Protein AF-A0A969JEI4-F1 (afdb_monomer_lite)

Structure (mmCIF, N/CA/C/O backbone):
data_AF-A0A969JEI4-F1
#
_entry.id   AF-A0A969JEI4-F1
#
loop_
_atom_site.group_PDB
_atom_site.id
_atom_site.type_symbol
_atom_site.label_atom_id
_atom_site.label_alt_id
_atom_site.label_comp_id
_atom_site.label_asym_id
_atom_site.label_entity_id
_atom_site.label_seq_id
_atom_site.pdbx_PDB_ins_code
_atom_site.Cartn_x
_atom_site.Cartn_y
_atom_site.Cartn_z
_atom_site.occupancy
_atom_site.B_iso_or_equiv
_atom_site.auth_seq_id
_atom_site.auth_comp_id
_atom_site.auth_asym_id
_atom_site.auth_atom_id
_atom_site.pdbx_PDB_model_num
ATOM 1 N N . MET A 1 1 ? 12.344 0.736 9.797 1.00 36.53 1 MET A N 1
ATOM 2 C CA . MET A 1 1 ? 11.062 0.824 9.063 1.00 36.53 1 MET A CA 1
ATOM 3 C C . MET A 1 1 ? 9.947 0.429 10.013 1.00 36.53 1 MET A C 1
ATOM 5 O O . MET A 1 1 ? 9.944 -0.716 10.451 1.00 36.53 1 MET A O 1
ATOM 9 N N . LYS A 1 2 ? 9.054 1.358 10.385 1.00 41.22 2 LYS A N 1
ATOM 10 C CA . LYS A 1 2 ? 7.803 0.995 11.066 1.00 41.22 2 LYS A CA 1
ATOM 11 C C . LYS A 1 2 ? 7.006 0.112 10.102 1.00 41.22 2 LYS A C 1
ATOM 13 O O . LYS A 1 2 ? 6.820 0.469 8.943 1.00 41.22 2 LYS A O 1
ATOM 18 N N . LYS A 1 3 ? 6.632 -1.083 10.550 1.00 43.94 3 LYS A N 1
ATOM 19 C CA . LYS A 1 3 ? 5.802 -2.006 9.778 1.00 43.94 3 LYS A CA 1
ATOM 20 C C . LYS A 1 3 ? 4.371 -1.490 9.925 1.00 43.94 3 LYS A C 1
ATOM 22 O O . LYS A 1 3 ? 3.798 -1.678 10.989 1.00 43.94 3 LYS A O 1
ATOM 27 N N . TYR A 1 4 ? 3.853 -0.785 8.918 1.00 52.97 4 TYR A N 1
ATOM 28 C CA . TYR A 1 4 ? 2.469 -0.301 8.917 1.00 52.97 4 TYR A CA 1
ATOM 29 C C . TYR A 1 4 ? 1.534 -1.501 9.106 1.00 52.97 4 TYR A C 1
ATOM 31 O O . TYR A 1 4 ? 1.478 -2.396 8.257 1.00 52.97 4 TYR A O 1
ATOM 39 N N . LEU A 1 5 ? 0.875 -1.576 10.263 1.00 57.41 5 LEU A N 1
ATOM 40 C CA . LEU A 1 5 ? -0.173 -2.561 10.496 1.00 57.41 5 LEU A CA 1
ATOM 41 C C . LEU A 1 5 ? -1.448 -2.038 9.821 1.00 57.41 5 LEU A C 1
ATOM 43 O O . LEU A 1 5 ? -1.782 -0.867 9.991 1.00 57.41 5 LEU A O 1
ATOM 47 N N . PRO A 1 6 ? -2.176 -2.870 9.061 1.00 69.94 6 PRO A N 1
ATOM 48 C CA . PRO A 1 6 ? -3.416 -2.431 8.435 1.00 69.94 6 PRO A CA 1
ATOM 49 C C . PRO A 1 6 ? -4.413 -1.981 9.512 1.00 69.94 6 PRO A C 1
ATOM 51 O O . PRO A 1 6 ? -4.580 -2.675 10.512 1.00 69.94 6 PRO A O 1
ATOM 54 N N . ILE A 1 7 ? -5.108 -0.858 9.288 1.00 72.88 7 ILE A N 1
ATOM 55 C CA . ILE A 1 7 ? -6.132 -0.293 10.199 1.00 72.88 7 ILE A CA 1
ATOM 56 C C . ILE A 1 7 ? -7.154 -1.359 10.636 1.00 72.88 7 ILE A C 1
ATOM 58 O O . ILE A 1 7 ? -7.633 -1.346 11.769 1.00 72.88 7 ILE A O 1
ATOM 62 N N . GLN A 1 8 ? -7.435 -2.318 9.751 1.00 76.69 8 GLN A N 1
ATOM 63 C CA . GLN A 1 8 ? -8.299 -3.465 10.015 1.00 76.69 8 GLN A CA 1
ATOM 64 C C . GLN A 1 8 ? -7.827 -4.306 11.210 1.00 76.69 8 GLN A C 1
ATOM 66 O O . GLN A 1 8 ? -8.638 -4.694 12.041 1.00 76.69 8 GLN A O 1
ATOM 71 N N . LYS A 1 9 ? -6.514 -4.506 11.355 1.00 82.81 9 LYS A N 1
ATOM 72 C CA . LYS A 1 9 ? -5.938 -5.287 12.449 1.00 82.81 9 LYS A CA 1
ATOM 73 C C . LYS A 1 9 ? -6.168 -4.629 13.812 1.00 82.81 9 LYS A C 1
ATOM 75 O O . LYS A 1 9 ? -6.505 -5.324 14.755 1.00 82.81 9 LYS A O 1
ATOM 80 N N . PHE A 1 10 ? -6.078 -3.300 13.909 1.00 83.06 10 PHE A N 1
ATOM 81 C CA . PHE A 1 10 ? -6.418 -2.596 15.153 1.00 83.06 10 PHE A CA 1
ATOM 82 C C . PHE A 1 10 ? -7.904 -2.733 15.509 1.00 83.06 10 PHE A C 1
ATOM 84 O O . PHE A 1 10 ? -8.253 -2.802 16.684 1.00 83.06 10 PHE A O 1
ATOM 91 N N . ALA A 1 11 ? -8.794 -2.767 14.511 1.00 80.31 11 ALA A N 1
ATOM 92 C CA . ALA A 1 11 ? -10.217 -2.997 14.748 1.00 80.31 11 ALA A CA 1
ATOM 93 C C . ALA A 1 11 ? -10.489 -4.425 15.251 1.00 80.31 11 ALA A C 1
ATOM 95 O O . ALA A 1 11 ? -11.296 -4.599 16.165 1.00 80.31 11 ALA A O 1
ATOM 96 N N . ASP A 1 12 ? -9.790 -5.414 14.695 1.00 87.00 12 ASP A N 1
ATOM 97 C CA . ASP A 1 12 ? -9.875 -6.810 15.126 1.00 87.00 12 ASP A CA 1
ATOM 98 C C . ASP A 1 12 ? -9.304 -6.986 16.547 1.00 87.00 12 ASP A C 1
ATOM 100 O O . ASP A 1 12 ? -9.979 -7.544 17.410 1.00 87.00 12 ASP A O 1
ATOM 104 N N . ASP A 1 13 ? -8.140 -6.397 16.843 1.00 87.06 13 ASP A N 1
ATOM 105 C CA . ASP A 1 13 ? -7.507 -6.454 18.170 1.00 87.06 13 ASP A CA 1
ATOM 106 C C . ASP A 1 13 ? -8.398 -5.803 19.258 1.00 87.06 13 ASP A C 1
ATOM 108 O O . ASP A 1 13 ? -8.535 -6.328 20.366 1.00 87.06 13 ASP A O 1
ATOM 112 N N . VAL A 1 14 ? -9.074 -4.685 18.946 1.00 88.75 14 VAL A N 1
ATOM 113 C CA . VAL A 1 14 ? -10.058 -4.056 19.854 1.00 88.75 14 VAL A CA 1
ATOM 114 C C . VAL A 1 14 ? -11.288 -4.946 20.051 1.00 88.75 14 VAL A C 1
ATOM 116 O O . VAL A 1 14 ? -11.815 -5.043 21.164 1.00 88.75 14 VAL A O 1
ATOM 119 N N . LYS A 1 15 ? -11.764 -5.608 18.994 1.00 90.88 15 LYS A N 1
ATOM 120 C CA . LYS A 1 15 ? -12.900 -6.535 19.071 1.00 90.88 15 LYS A CA 1
ATOM 121 C C . LY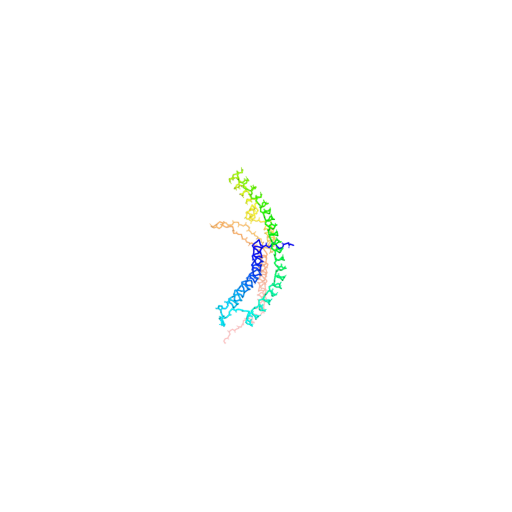S A 1 15 ? -12.577 -7.749 19.948 1.00 90.88 15 LYS A C 1
ATOM 123 O O . LYS A 1 15 ? -13.400 -8.151 20.766 1.00 90.88 15 LYS A O 1
ATOM 128 N N . ASP A 1 16 ? -11.372 -8.291 19.837 1.00 89.69 16 ASP A N 1
ATOM 129 C CA . ASP A 1 16 ? -10.938 -9.420 20.657 1.00 89.69 16 ASP A CA 1
ATOM 130 C C . ASP A 1 16 ? -10.766 -9.017 22.130 1.00 89.69 16 ASP A C 1
ATOM 132 O O . ASP A 1 16 ? -11.208 -9.732 23.035 1.00 89.69 16 ASP A O 1
ATOM 136 N N . ALA A 1 17 ? -10.184 -7.842 22.391 1.00 87.94 17 ALA A N 1
ATOM 137 C CA . ALA A 1 17 ? -10.031 -7.315 23.746 1.00 87.94 17 ALA A CA 1
ATOM 138 C C . ALA A 1 17 ? -11.386 -7.028 24.422 1.00 87.94 17 ALA A C 1
ATOM 140 O O . ALA A 1 17 ? -11.579 -7.367 25.593 1.00 87.94 17 ALA A O 1
ATOM 141 N N . THR A 1 18 ? -12.350 -6.470 23.682 1.00 87.75 18 THR A N 1
ATOM 142 C CA . THR A 1 18 ? -13.718 -6.226 24.179 1.00 87.75 18 THR A CA 1
ATOM 143 C C . THR A 1 18 ? -14.476 -7.527 24.439 1.00 87.75 18 THR A C 1
ATOM 145 O O . THR A 1 18 ? -15.060 -7.677 25.510 1.00 87.75 18 THR A O 1
ATOM 148 N N . ALA A 1 19 ? -14.374 -8.520 23.551 1.00 91.44 19 ALA A N 1
ATOM 149 C CA . ALA A 1 19 ? -14.968 -9.839 23.772 1.00 91.44 19 ALA A CA 1
ATOM 150 C C . ALA A 1 19 ? -14.390 -10.547 25.013 1.00 91.44 19 ALA A C 1
ATOM 152 O O . ALA A 1 19 ? -15.106 -11.235 25.742 1.00 91.44 19 ALA A O 1
ATOM 153 N N . ASN A 1 20 ? -13.092 -10.386 25.284 1.00 90.25 20 ASN A N 1
ATOM 154 C CA . ASN A 1 20 ? -12.467 -10.935 26.489 1.00 90.25 20 ASN A CA 1
ATOM 155 C C . ASN A 1 20 ? -12.927 -10.220 27.766 1.00 90.25 20 ASN A C 1
ATOM 157 O O . ASN A 1 20 ? -13.126 -10.883 28.784 1.00 90.25 20 ASN A O 1
ATOM 161 N N . LYS A 1 21 ? -13.139 -8.900 27.712 1.00 89.12 21 LYS A N 1
ATOM 162 C CA . LYS A 1 21 ? -13.739 -8.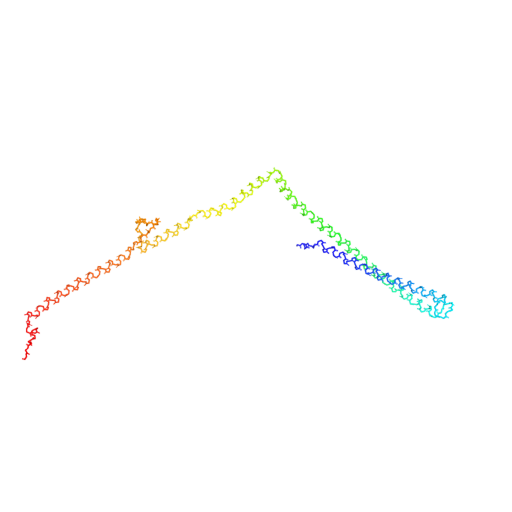141 28.816 1.00 89.12 21 LYS A CA 1
ATOM 163 C C . LYS A 1 21 ? -15.157 -8.641 29.119 1.00 89.12 21 LYS A C 1
ATOM 165 O O . LYS A 1 21 ? -15.431 -8.994 30.263 1.00 89.12 21 LYS A O 1
ATOM 170 N N . GLU A 1 22 ? -16.009 -8.767 28.102 1.00 90.62 22 GLU A N 1
ATOM 171 C CA . GLU A 1 22 ? -17.389 -9.251 28.266 1.00 90.62 22 GLU A CA 1
ATOM 172 C C . GLU A 1 22 ? -17.448 -10.661 28.869 1.00 90.62 22 GLU A C 1
ATOM 174 O O . GLU A 1 22 ? -18.290 -10.941 29.718 1.00 90.62 22 GLU A O 1
ATOM 179 N N . LYS A 1 23 ? -16.534 -11.564 28.488 1.00 91.81 23 LYS A N 1
ATOM 180 C CA . LYS A 1 23 ? -16.446 -12.901 29.105 1.00 91.81 23 LYS A CA 1
ATOM 181 C C . LYS A 1 23 ? -16.190 -12.823 30.612 1.00 91.81 23 LYS A C 1
ATOM 183 O O . LYS A 1 23 ? -16.859 -13.519 31.370 1.00 91.81 23 LYS A O 1
ATOM 188 N N . LEU A 1 24 ? -15.258 -11.972 31.045 1.00 89.56 24 LEU A N 1
ATOM 189 C CA . LEU A 1 24 ? -14.921 -11.806 32.464 1.00 89.56 24 LEU A CA 1
ATOM 190 C C . LEU A 1 24 ? -16.068 -11.183 33.272 1.00 89.56 24 LEU A C 1
ATOM 192 O O . LEU A 1 24 ? -16.245 -11.531 34.439 1.00 89.56 24 LEU A O 1
ATOM 196 N N . GLU A 1 25 ? -16.840 -10.282 32.663 1.00 88.31 25 GLU A N 1
ATOM 197 C CA . GLU A 1 25 ? -18.037 -9.687 33.269 1.00 88.31 25 GLU A CA 1
ATOM 198 C C . GLU A 1 25 ? -19.187 -10.702 33.358 1.00 88.31 25 GLU A C 1
ATOM 200 O O . GLU A 1 25 ? -19.852 -10.805 34.390 1.00 88.31 25 GLU A O 1
ATOM 205 N N . ASN A 1 26 ? -19.374 -11.518 32.318 1.00 90.94 26 ASN A N 1
ATOM 206 C CA . ASN A 1 26 ? -20.385 -12.574 32.301 1.00 90.94 26 ASN A CA 1
ATOM 207 C C . ASN A 1 26 ? -20.111 -13.666 33.345 1.00 90.94 26 ASN A C 1
ATOM 209 O O . ASN A 1 26 ? -21.053 -14.148 33.969 1.00 90.94 26 ASN A O 1
ATOM 213 N N . GLU A 1 27 ? -18.847 -14.026 33.595 1.00 89.31 27 GLU A N 1
ATOM 214 C CA . GLU A 1 27 ? -18.491 -14.961 34.676 1.00 89.31 27 GLU A CA 1
ATOM 215 C C . GLU A 1 27 ? -18.982 -14.475 36.052 1.00 89.31 27 GLU A C 1
ATOM 217 O O . GLU A 1 27 ? -19.493 -15.270 36.842 1.00 89.31 27 GLU A O 1
ATOM 222 N N . ILE A 1 28 ? -18.865 -13.171 36.334 1.00 89.56 28 ILE A N 1
ATOM 223 C CA . ILE A 1 28 ? -19.355 -12.565 37.583 1.00 89.56 28 ILE A CA 1
ATOM 224 C C . ILE A 1 28 ? -20.888 -12.593 37.614 1.00 89.56 28 ILE A C 1
ATOM 226 O O . ILE A 1 28 ? -21.488 -12.936 38.635 1.00 89.56 28 ILE A O 1
ATOM 230 N N . LEU A 1 29 ? -21.524 -12.259 36.490 1.00 91.62 29 LEU A N 1
ATOM 231 C CA . LEU A 1 29 ? -22.978 -12.177 36.374 1.00 91.62 29 LEU A CA 1
ATOM 232 C C . LEU A 1 29 ? -23.664 -13.540 36.553 1.00 91.62 29 LEU A C 1
ATOM 234 O O . LEU A 1 29 ? -24.695 -13.625 37.222 1.00 91.62 29 LEU A O 1
ATOM 238 N N . GLU A 1 30 ? -23.092 -14.608 35.997 1.00 91.31 30 GLU A N 1
ATOM 239 C CA . GLU A 1 30 ? -23.588 -15.976 36.184 1.00 91.31 30 GLU A CA 1
ATOM 240 C C . GLU A 1 30 ? -23.462 -16.430 37.643 1.00 91.31 30 GLU A C 1
ATOM 242 O O . GLU A 1 30 ? -24.391 -17.021 38.198 1.00 91.31 30 GLU A O 1
ATOM 247 N N . LEU A 1 31 ? -22.357 -16.081 38.308 1.00 90.31 31 LEU A N 1
ATOM 248 C CA . LEU A 1 31 ? -22.187 -16.365 39.730 1.00 90.31 31 LEU A CA 1
ATOM 249 C C . LEU A 1 31 ? -23.211 -15.598 40.587 1.00 90.31 31 LEU A C 1
ATOM 251 O O . LEU A 1 31 ? -23.754 -16.145 41.547 1.00 90.31 31 LEU A O 1
ATOM 255 N N . ASP A 1 32 ? -23.532 -14.358 40.212 1.00 89.94 32 ASP A N 1
ATOM 256 C CA . ASP A 1 32 ? -24.555 -13.551 40.881 1.00 89.94 32 ASP A CA 1
ATOM 257 C C . ASP A 1 32 ? -25.972 -14.103 40.708 1.00 89.94 32 ASP A C 1
ATOM 259 O O . ASP A 1 32 ? -26.767 -14.087 41.654 1.00 89.94 32 ASP A O 1
ATOM 263 N N . LYS A 1 33 ? -26.304 -14.617 39.519 1.00 92.75 33 LYS A N 1
ATOM 264 C CA . LYS A 1 33 ? -27.567 -15.337 39.300 1.00 92.75 33 LYS A CA 1
ATOM 265 C C . LYS A 1 33 ? -27.645 -16.570 40.190 1.00 92.75 33 LYS A C 1
ATOM 267 O O . LYS A 1 33 ? -28.648 -16.747 40.878 1.00 92.75 33 LYS A O 1
ATOM 272 N N . LEU A 1 34 ? -26.570 -17.358 40.245 1.00 92.44 34 LEU A N 1
ATOM 273 C CA . LEU A 1 34 ? -26.514 -18.551 41.084 1.00 92.44 34 LEU A CA 1
ATOM 274 C C . LEU A 1 34 ? -26.724 -18.205 42.566 1.00 92.44 34 LEU A C 1
ATOM 276 O O . LEU A 1 34 ? -27.517 -18.858 43.239 1.00 92.44 34 LEU A O 1
ATOM 280 N N . ILE A 1 35 ? -26.079 -17.152 43.077 1.00 91.00 35 ILE A N 1
ATOM 281 C CA . ILE A 1 35 ? -26.281 -16.687 44.460 1.00 91.00 35 ILE A CA 1
ATOM 282 C C . ILE A 1 35 ? -27.745 -16.286 44.696 1.00 91.00 35 ILE A C 1
ATOM 284 O O . ILE A 1 35 ? -28.323 -16.659 45.718 1.00 91.00 35 ILE A O 1
ATOM 288 N N . LYS A 1 36 ? -28.378 -15.561 43.764 1.00 93.00 36 LYS A N 1
ATOM 289 C CA . LYS A 1 36 ? -29.799 -15.182 43.877 1.00 93.00 36 LYS A CA 1
ATOM 290 C C . LYS A 1 36 ? -30.720 -16.400 43.905 1.00 93.00 36 LYS A C 1
ATOM 292 O O . LYS A 1 36 ? -31.609 -16.460 44.750 1.00 93.00 36 LYS A O 1
ATOM 297 N N . GLU A 1 37 ? -30.488 -17.384 43.042 1.00 92.94 37 GLU A N 1
ATOM 298 C CA . GLU A 1 37 ? -31.259 -18.632 43.021 1.00 92.94 37 GLU A CA 1
ATOM 299 C C . GLU A 1 37 ? -31.135 -19.411 44.334 1.00 92.94 37 GLU A C 1
ATOM 301 O O . GLU A 1 37 ? -32.132 -19.904 44.860 1.00 92.94 37 GLU A O 1
ATOM 306 N N . GLN A 1 38 ? -29.927 -19.504 44.900 1.00 90.62 38 GLN A N 1
ATOM 307 C CA . GLN A 1 38 ? -29.721 -20.183 46.183 1.00 90.62 38 GLN A CA 1
ATOM 308 C C . GLN A 1 38 ? -30.365 -19.423 47.350 1.00 90.62 38 GLN A C 1
ATOM 310 O O . GLN A 1 38 ? -30.919 -20.049 48.250 1.00 90.62 38 GLN A O 1
ATOM 315 N N . ASN A 1 39 ? -30.368 -18.087 47.315 1.00 90.00 39 ASN A N 1
ATOM 316 C CA . ASN A 1 39 ? -31.084 -17.274 48.300 1.00 90.00 39 ASN A CA 1
ATOM 317 C C . ASN A 1 39 ? -32.603 -17.490 48.241 1.00 90.00 39 ASN A C 1
ATOM 319 O O . ASN A 1 39 ? -33.241 -17.589 49.286 1.00 90.00 39 ASN A O 1
ATOM 323 N N . ILE A 1 40 ? -33.184 -17.613 47.042 1.00 92.25 40 ILE A N 1
ATOM 324 C CA . ILE A 1 40 ? -34.609 -17.948 46.883 1.00 92.25 40 ILE A CA 1
ATOM 325 C C . ILE A 1 40 ? -34.894 -19.329 47.483 1.00 92.25 40 ILE A C 1
ATOM 327 O O . ILE A 1 40 ? -35.806 -19.459 48.294 1.00 92.25 40 ILE A O 1
ATOM 331 N N . LYS A 1 41 ? -34.068 -20.339 47.176 1.00 89.00 41 LYS A N 1
ATOM 332 C CA . LYS A 1 41 ? -34.207 -21.686 47.760 1.00 89.00 41 LYS A CA 1
ATOM 333 C C . LYS A 1 41 ? -34.128 -21.672 49.284 1.00 89.00 41 LYS A C 1
ATOM 335 O O . LYS A 1 41 ? -34.920 -22.338 49.942 1.00 89.00 41 LYS A O 1
ATOM 340 N N . LEU A 1 42 ? -33.208 -20.890 49.853 1.00 88.19 42 LEU A N 1
ATOM 341 C CA . LEU A 1 42 ? -33.110 -20.716 51.301 1.00 88.19 42 LEU A CA 1
ATOM 342 C C . LEU A 1 42 ? -34.403 -20.123 51.881 1.00 88.19 42 LEU A C 1
ATOM 344 O O . LEU A 1 42 ? -34.894 -20.610 52.896 1.00 88.19 42 LEU A O 1
ATOM 348 N N . GLN A 1 43 ? -34.968 -19.098 51.238 1.00 87.50 43 GLN A N 1
ATOM 349 C CA . GLN A 1 43 ? -36.229 -18.489 51.671 1.00 87.50 43 GLN A CA 1
ATOM 350 C C . GLN A 1 43 ? -37.402 -19.473 51.602 1.00 87.50 43 GLN A C 1
ATOM 352 O O . GLN A 1 43 ? -38.214 -19.512 52.524 1.00 87.50 43 GLN A O 1
ATOM 357 N N . GLU A 1 44 ? -37.489 -20.277 50.542 1.00 88.38 44 GLU A N 1
ATOM 358 C CA . GLU A 1 44 ? -38.541 -21.286 50.381 1.00 88.38 44 GLU A CA 1
ATOM 359 C C . GLU A 1 44 ? -38.442 -22.407 51.426 1.00 88.38 44 GLU A C 1
ATOM 361 O O . GLU A 1 44 ? -39.468 -22.812 51.978 1.00 88.38 44 GLU A O 1
ATOM 366 N N . GLU A 1 45 ? -37.226 -22.867 51.737 1.00 85.38 45 GLU A N 1
ATOM 367 C CA . GLU A 1 45 ? -36.967 -23.858 52.792 1.00 85.38 45 GLU A CA 1
ATOM 368 C C . GLU A 1 45 ? -37.320 -23.317 54.184 1.00 85.38 45 GLU A C 1
ATOM 370 O O . GLU A 1 45 ? -38.002 -23.987 54.956 1.00 85.38 45 GLU A O 1
ATOM 375 N N . VAL A 1 46 ? -36.921 -22.079 54.505 1.00 85.69 46 VAL A N 1
ATOM 376 C CA . VAL A 1 46 ? -37.248 -21.447 55.798 1.00 85.69 46 VAL A CA 1
ATOM 377 C C . VAL A 1 46 ? -38.754 -21.211 55.947 1.00 85.69 46 VAL A C 1
ATOM 379 O O . VAL A 1 46 ? -39.292 -21.369 57.043 1.00 85.69 46 VAL A O 1
ATOM 382 N N . ALA A 1 47 ? -39.439 -20.875 54.851 1.00 84.62 47 ALA A N 1
ATOM 383 C CA . ALA A 1 47 ? -40.889 -20.699 54.797 1.00 84.62 47 ALA A CA 1
ATOM 384 C C . ALA A 1 47 ? -41.676 -22.023 54.731 1.00 84.62 47 ALA A C 1
ATOM 386 O O . ALA A 1 47 ? -42.873 -21.986 54.450 1.00 84.62 47 ALA A O 1
ATOM 387 N N . GLY A 1 48 ? -41.011 -23.177 54.885 1.00 77.44 48 GLY A N 1
ATOM 388 C CA . GLY A 1 48 ? -41.661 -24.488 54.939 1.00 77.44 48 GLY A CA 1
ATOM 389 C C . GLY A 1 48 ? -42.340 -24.921 53.636 1.00 77.44 48 GLY A C 1
ATOM 390 O O . GLY A 1 48 ? -43.139 -25.855 53.645 1.00 77.44 48 GLY A O 1
ATOM 391 N N . ARG A 1 49 ? -42.044 -24.270 52.501 1.00 76.44 49 ARG A N 1
ATOM 392 C CA . ARG A 1 49 ? -42.671 -24.565 51.197 1.00 76.44 49 ARG A CA 1
ATOM 393 C C . ARG A 1 49 ? -42.053 -25.766 50.484 1.00 76.44 49 ARG A C 1
ATOM 395 O O . ARG A 1 49 ? -42.596 -26.229 49.483 1.00 76.44 49 ARG A O 1
ATOM 402 N N . VAL A 1 50 ? -40.932 -26.261 50.996 1.00 71.25 50 VAL A N 1
ATOM 403 C CA . VAL A 1 50 ? -40.143 -27.354 50.424 1.00 71.25 50 VAL A CA 1
ATOM 404 C C . VAL A 1 50 ? -39.721 -28.318 51.545 1.00 71.25 50 VAL A C 1
ATOM 406 O O . VAL A 1 50 ? -39.750 -27.976 52.729 1.00 71.25 50 VAL A O 1
ATOM 409 N N . GLY A 1 51 ? -39.406 -29.570 51.201 1.00 67.31 51 GLY A N 1
ATOM 410 C CA . GLY A 1 51 ? -38.915 -30.558 52.167 1.00 67.31 51 GLY A CA 1
ATOM 411 C C . GLY A 1 51 ? -39.955 -31.008 53.204 1.00 67.31 51 GLY A C 1
ATOM 412 O O . GLY A 1 51 ? -40.958 -31.631 52.863 1.00 67.31 51 GLY A O 1
ATOM 413 N N . SER A 1 52 ? -39.680 -30.758 54.492 1.00 66.00 52 SER A N 1
ATOM 414 C CA . SER A 1 52 ? -40.468 -31.292 55.623 1.00 66.00 52 SER A CA 1
ATOM 415 C C . SER A 1 52 ? -41.826 -30.612 55.854 1.00 66.00 52 SER A C 1
ATOM 417 O O . SER A 1 52 ? -42.594 -31.075 56.700 1.00 66.00 52 SER A O 1
ATOM 419 N N . GLY A 1 53 ? -42.119 -29.523 55.133 1.00 73.25 53 GLY A N 1
ATOM 420 C CA . GLY A 1 53 ? -43.379 -28.780 55.244 1.00 73.25 53 GLY A CA 1
ATOM 421 C C . GLY A 1 53 ? -43.537 -27.982 56.543 1.00 73.25 53 GLY A C 1
ATOM 422 O O . GLY A 1 53 ? -44.649 -27.588 56.886 1.00 73.25 53 GLY A O 1
ATOM 423 N N . LYS A 1 54 ? -42.454 -27.816 57.313 1.00 70.44 54 LYS A N 1
ATOM 424 C CA . LYS A 1 54 ? -42.443 -27.112 58.599 1.00 70.44 54 LYS A CA 1
ATOM 425 C C . LYS A 1 54 ? -41.583 -25.865 58.502 1.00 70.44 54 LYS A C 1
ATOM 427 O O . LYS A 1 54 ? -40.407 -25.964 58.160 1.00 70.44 54 LYS A O 1
ATOM 432 N N . ASP A 1 55 ? -42.163 -24.734 58.875 1.00 73.56 55 ASP A N 1
ATOM 433 C CA . ASP A 1 55 ? -41.472 -23.450 58.930 1.00 73.56 55 ASP A CA 1
ATOM 434 C C . ASP A 1 55 ? -40.339 -23.495 59.962 1.00 73.56 55 ASP A C 1
ATOM 436 O O . ASP A 1 55 ? -40.513 -23.985 61.085 1.00 73.56 55 ASP A O 1
ATOM 440 N N . GLY A 1 56 ? -39.174 -22.960 59.595 1.00 76.12 56 GLY A N 1
ATOM 441 C CA . GLY A 1 56 ? -38.061 -22.794 60.522 1.00 76.12 56 GLY A CA 1
ATOM 442 C C . GLY A 1 56 ? -36.676 -23.069 59.947 1.00 76.12 56 GLY A C 1
ATOM 443 O O . GLY A 1 56 ? -36.480 -23.549 58.834 1.00 76.12 56 GLY A O 1
ATOM 444 N N . TYR A 1 57 ? -35.671 -22.752 60.760 1.00 81.12 57 TYR A N 1
ATOM 445 C CA . TYR A 1 57 ? -34.267 -22.806 60.370 1.00 81.12 57 TYR A CA 1
ATOM 446 C C . TYR A 1 57 ? -33.646 -24.181 60.670 1.00 81.12 57 TYR A C 1
ATOM 448 O O . TYR A 1 57 ? -32.994 -24.394 61.697 1.00 81.12 57 TYR A O 1
ATOM 456 N N . GLY A 1 58 ? -33.910 -25.149 59.790 1.00 83.88 58 GLY A N 1
ATOM 457 C CA . GLY A 1 58 ? -33.453 -26.535 59.926 1.00 83.88 58 GLY A CA 1
ATOM 458 C C . GLY A 1 58 ? -31.988 -26.788 59.516 1.00 83.88 58 GLY A C 1
ATOM 459 O O . GLY A 1 58 ? -31.292 -25.897 59.026 1.00 83.88 58 GLY A O 1
ATOM 460 N N . PRO A 1 59 ? -31.493 -28.034 59.664 1.00 84.75 59 PRO A N 1
ATOM 461 C CA . PRO A 1 59 ? -30.149 -28.421 59.223 1.00 84.75 59 PRO A CA 1
ATOM 462 C C . PRO A 1 59 ? -29.942 -28.291 57.704 1.00 84.75 59 PRO A C 1
ATOM 464 O O . PRO A 1 59 ? -28.827 -28.000 57.280 1.00 84.75 59 PRO A O 1
ATOM 467 N N . ALA A 1 60 ? -30.997 -28.445 56.894 1.00 84.31 60 ALA A N 1
ATOM 468 C CA . ALA A 1 60 ? -30.947 -28.206 55.449 1.00 84.31 60 ALA A CA 1
ATOM 469 C C . ALA A 1 60 ? -30.703 -26.719 55.124 1.00 84.31 60 ALA A C 1
ATOM 471 O O . ALA A 1 60 ? -29.806 -26.405 54.346 1.00 84.31 60 ALA A O 1
ATOM 472 N N . ALA A 1 61 ? -31.408 -25.802 55.802 1.00 85.12 61 ALA A N 1
ATOM 473 C CA . ALA A 1 61 ? -31.201 -24.358 55.660 1.00 85.12 61 ALA A CA 1
ATOM 474 C C . ALA A 1 61 ? -29.754 -23.950 56.003 1.00 85.12 61 ALA A C 1
ATOM 476 O O . ALA A 1 61 ? -29.128 -23.216 55.244 1.00 85.12 61 ALA A O 1
ATOM 477 N N . LYS A 1 62 ? -29.172 -24.524 57.068 1.00 87.50 62 LYS A N 1
ATOM 478 C CA . LYS A 1 62 ? -27.754 -24.315 57.431 1.00 87.50 62 LYS A CA 1
ATOM 479 C C . LYS A 1 62 ? -26.771 -24.751 56.340 1.00 87.50 62 LYS A C 1
ATOM 481 O O . LYS A 1 62 ? -25.746 -24.104 56.148 1.00 87.50 62 LYS A O 1
ATOM 486 N N . GLN A 1 63 ? -27.046 -25.852 55.637 1.00 88.56 63 GLN A N 1
ATOM 487 C CA . GLN A 1 63 ? -26.186 -26.305 54.536 1.00 88.56 63 GLN A CA 1
ATOM 488 C C . GLN A 1 63 ? -26.268 -25.363 53.332 1.00 88.56 63 GLN A C 1
ATOM 490 O O . GLN A 1 63 ? -25.240 -25.065 52.723 1.00 88.56 63 GLN A O 1
ATOM 495 N N . ILE A 1 64 ? -27.469 -24.868 53.017 1.00 87.00 64 ILE A N 1
ATOM 496 C CA . ILE A 1 64 ? -27.683 -23.893 51.941 1.00 87.00 64 ILE A CA 1
ATOM 497 C C . ILE A 1 64 ? -26.988 -22.569 52.281 1.00 87.00 64 ILE A C 1
ATOM 499 O O . ILE A 1 64 ? -26.277 -22.030 51.440 1.00 87.00 64 ILE A O 1
ATOM 503 N N . GLU A 1 65 ? -27.099 -22.084 53.519 1.00 90.50 65 GLU A N 1
ATOM 504 C CA . GLU A 1 65 ? -26.392 -20.880 53.977 1.00 90.50 65 GLU A CA 1
ATOM 505 C C . GLU A 1 65 ? -24.867 -21.038 53.893 1.00 90.50 65 GLU A C 1
ATOM 507 O O . GLU A 1 65 ? -24.185 -20.172 53.346 1.00 90.50 65 GLU A O 1
ATOM 512 N N . ALA A 1 66 ? -24.319 -22.168 54.352 1.00 90.50 66 ALA A N 1
ATOM 513 C CA . ALA A 1 66 ? -22.888 -22.445 54.231 1.00 90.50 66 ALA A CA 1
ATOM 514 C C . ALA A 1 66 ? -22.425 -22.490 52.762 1.00 90.50 66 ALA A C 1
ATOM 516 O O . ALA A 1 66 ? -21.319 -22.049 52.435 1.00 90.50 66 ALA A O 1
ATOM 517 N N . TYR A 1 67 ? -23.270 -22.999 51.861 1.00 90.94 67 TYR A N 1
ATOM 518 C CA . TYR A 1 67 ? -22.999 -22.997 50.427 1.00 90.94 67 TYR A CA 1
ATOM 519 C C . TYR A 1 67 ? -23.041 -21.582 49.833 1.00 90.94 67 TYR A C 1
ATOM 521 O O . TYR A 1 67 ? -22.128 -21.218 49.092 1.00 90.94 67 TYR A O 1
ATOM 529 N N . ILE A 1 68 ? -24.028 -20.760 50.209 1.00 91.38 68 ILE A N 1
ATOM 530 C CA . ILE A 1 68 ? -24.116 -19.343 49.819 1.00 91.38 68 ILE A CA 1
ATOM 531 C C . ILE A 1 68 ? -22.871 -18.584 50.288 1.00 91.38 68 ILE A C 1
ATOM 533 O O . ILE A 1 68 ? -22.237 -17.916 49.476 1.00 91.38 68 ILE A O 1
ATOM 537 N N . ALA A 1 69 ? -22.443 -18.761 51.540 1.00 91.88 69 ALA A N 1
ATOM 538 C CA . ALA A 1 69 ? -21.235 -18.124 52.068 1.00 91.88 69 ALA A CA 1
ATOM 539 C C . ALA A 1 69 ? -19.975 -18.497 51.260 1.00 91.88 69 ALA A C 1
ATOM 541 O O . ALA A 1 69 ? -19.131 -17.645 50.969 1.00 91.88 69 ALA A O 1
ATOM 542 N N . LYS A 1 70 ? -19.860 -19.761 50.827 1.00 93.38 70 LYS A N 1
ATOM 543 C CA . LYS A 1 70 ? -18.769 -20.212 49.948 1.00 93.38 70 LYS A CA 1
ATOM 544 C C . LYS A 1 70 ? -18.846 -19.574 48.556 1.00 93.38 70 LYS A C 1
ATOM 546 O O . LYS A 1 70 ? -17.810 -19.201 47.997 1.00 93.38 70 LYS A O 1
ATOM 551 N N . LEU A 1 71 ? -20.046 -19.445 47.987 1.00 91.44 71 LEU A N 1
ATOM 552 C CA . LEU A 1 71 ? -20.259 -18.760 46.709 1.00 91.44 71 LEU A CA 1
ATOM 553 C C . LEU A 1 71 ? -19.915 -17.268 46.803 1.00 91.44 71 LEU A C 1
ATOM 555 O O . LEU A 1 71 ? -19.238 -16.754 45.919 1.00 91.44 71 LEU A O 1
ATOM 559 N N . GLU A 1 72 ? -20.289 -16.589 47.888 1.00 90.94 72 GLU A N 1
ATOM 560 C CA . GLU A 1 72 ? -19.940 -15.184 48.130 1.00 90.94 72 GLU A CA 1
ATOM 561 C C . GLU A 1 72 ? -18.431 -14.974 48.287 1.00 90.94 72 GLU A C 1
ATOM 563 O O . GLU A 1 72 ? -17.880 -14.002 47.764 1.00 90.94 72 GLU A O 1
ATOM 568 N N . GLN A 1 73 ? -17.735 -15.893 48.964 1.00 92.50 73 GLN A N 1
ATOM 569 C CA . GLN A 1 73 ? -16.275 -15.857 49.036 1.00 92.50 73 GLN A CA 1
ATOM 570 C C . GLN A 1 73 ? -15.651 -16.029 47.645 1.00 92.50 73 GLN A C 1
ATOM 572 O O . GLN A 1 73 ? -14.798 -15.235 47.247 1.00 92.50 73 GLN A O 1
ATOM 577 N N . THR A 1 74 ? -16.125 -17.018 46.883 1.00 91.19 74 THR A N 1
ATOM 578 C CA . THR A 1 74 ? -15.670 -17.264 45.505 1.00 91.19 74 THR A CA 1
ATOM 579 C C . THR A 1 74 ? -15.908 -16.033 44.632 1.00 91.19 74 THR A C 1
ATOM 581 O O . THR A 1 74 ? -15.030 -15.651 43.862 1.00 91.19 74 THR A O 1
ATOM 584 N N . LYS A 1 75 ? -17.055 -15.358 44.799 1.00 91.44 75 LYS A N 1
ATOM 585 C CA . LYS A 1 75 ? -17.375 -14.109 44.105 1.00 91.44 75 LYS A CA 1
ATOM 586 C C . LYS A 1 75 ? -16.367 -13.014 44.425 1.00 91.44 75 LYS A C 1
ATOM 588 O O . LYS A 1 75 ? -15.824 -12.422 43.504 1.00 91.44 75 LYS A O 1
ATOM 593 N N . LYS A 1 76 ? -16.064 -12.770 45.704 1.00 90.75 76 LYS A N 1
ATOM 594 C CA . LYS A 1 76 ? -15.093 -11.734 46.105 1.00 90.75 76 LYS A CA 1
ATOM 595 C C . LYS A 1 76 ? -13.706 -11.970 45.506 1.00 90.75 76 LYS A C 1
ATOM 597 O O . LYS A 1 76 ? -13.049 -11.025 45.063 1.00 90.75 76 LYS A O 1
ATOM 602 N N . GLU A 1 77 ? -13.256 -13.221 45.483 1.00 90.62 77 GLU A N 1
ATOM 603 C CA . GLU A 1 77 ? -11.981 -13.599 44.866 1.00 90.62 77 GLU A CA 1
ATOM 604 C C . GLU A 1 77 ? -12.009 -13.379 43.345 1.00 90.62 77 GLU A C 1
ATOM 606 O O . GLU A 1 77 ? -11.059 -12.829 42.775 1.00 90.62 77 GLU A O 1
ATOM 611 N N . LEU A 1 78 ? -13.117 -13.757 42.697 1.00 90.69 78 LEU A N 1
ATOM 612 C CA . LEU A 1 78 ? -13.347 -13.563 41.268 1.00 90.69 78 LEU A CA 1
ATOM 613 C C . LEU A 1 78 ? -13.378 -12.074 40.900 1.00 90.69 78 LEU A C 1
ATOM 615 O O . LEU A 1 78 ? -12.660 -11.677 39.988 1.00 90.69 78 LEU A O 1
ATOM 619 N N . ASP A 1 79 ? -14.127 -11.258 41.644 1.00 88.81 79 ASP A N 1
ATOM 620 C CA . ASP A 1 79 ? -14.238 -9.807 41.468 1.00 88.81 79 ASP A CA 1
ATOM 621 C C . ASP A 1 79 ? -12.861 -9.155 41.560 1.00 88.81 79 ASP A C 1
ATOM 623 O O . ASP A 1 79 ? -12.437 -8.454 40.646 1.00 88.81 79 ASP A O 1
ATOM 627 N N . THR A 1 80 ? -12.092 -9.465 42.608 1.00 90.19 80 THR A N 1
ATOM 628 C CA . THR A 1 80 ? -10.753 -8.884 42.803 1.00 90.19 80 THR A CA 1
ATOM 629 C C . THR A 1 80 ? -9.803 -9.235 41.651 1.00 90.19 80 THR A C 1
ATOM 631 O O . THR A 1 80 ? -8.980 -8.418 41.223 1.00 90.19 80 THR A O 1
ATOM 634 N N . ARG A 1 81 ? -9.890 -10.467 41.134 1.00 89.75 81 ARG A N 1
ATOM 635 C CA . ARG A 1 81 ? -9.062 -10.943 40.021 1.00 89.75 81 ARG A CA 1
ATOM 636 C C . ARG A 1 81 ? -9.500 -10.346 38.685 1.00 89.75 81 ARG A C 1
ATOM 638 O O . ARG A 1 81 ? -8.648 -9.914 37.906 1.00 89.75 81 ARG A O 1
ATOM 645 N N . ASN A 1 82 ? -10.799 -10.348 38.411 1.00 91.38 82 ASN A N 1
ATOM 646 C CA . ASN A 1 82 ? -11.365 -9.907 37.143 1.00 91.38 82 ASN A CA 1
ATOM 647 C C . ASN A 1 82 ? -11.314 -8.379 37.035 1.00 91.38 82 ASN A C 1
ATOM 649 O O . ASN A 1 82 ? -10.949 -7.887 35.977 1.00 91.38 82 ASN A O 1
ATOM 653 N N . GLN A 1 83 ? -11.507 -7.630 38.124 1.00 90.06 83 GLN A N 1
ATOM 654 C CA . GLN A 1 83 ? -11.393 -6.167 38.138 1.00 90.06 83 GLN A CA 1
ATOM 655 C C . GLN A 1 83 ? -10.002 -5.684 37.699 1.00 90.06 83 GLN A C 1
ATOM 657 O O . GLN A 1 83 ? -9.895 -4.767 36.890 1.00 90.06 83 GLN A O 1
ATOM 662 N N . LYS A 1 84 ? -8.925 -6.348 38.147 1.00 90.00 84 LYS A N 1
ATOM 663 C CA . LYS A 1 84 ? -7.557 -6.044 37.682 1.00 90.00 84 LYS A CA 1
ATOM 664 C C . LYS A 1 84 ? -7.372 -6.323 36.190 1.00 90.00 84 LYS A C 1
ATOM 666 O O . LYS A 1 84 ? -6.725 -5.549 35.493 1.00 90.00 84 LYS A O 1
ATOM 671 N N . LYS A 1 85 ? -7.921 -7.437 35.697 1.00 91.06 85 LYS A N 1
ATOM 672 C CA . LYS A 1 85 ? -7.836 -7.805 34.276 1.00 91.06 85 LYS A CA 1
ATOM 673 C C . LYS A 1 85 ? -8.646 -6.857 33.396 1.00 91.06 85 LYS A C 1
ATOM 675 O O . LYS A 1 85 ? -8.148 -6.454 32.355 1.00 91.06 85 LYS A O 1
ATOM 680 N N . ILE A 1 86 ? -9.849 -6.491 33.831 1.00 89.81 86 ILE A N 1
ATOM 681 C CA . ILE A 1 86 ? -10.724 -5.542 33.140 1.00 89.81 86 ILE A CA 1
ATOM 682 C C . ILE A 1 86 ? -10.038 -4.178 33.058 1.00 89.81 86 ILE A C 1
ATOM 684 O O . ILE A 1 86 ? -9.940 -3.639 31.965 1.00 89.81 86 ILE A O 1
ATOM 688 N N . ALA A 1 87 ? -9.463 -3.682 34.159 1.00 91.38 87 ALA A N 1
ATOM 689 C CA . ALA A 1 87 ? -8.727 -2.417 34.155 1.00 91.38 87 ALA A CA 1
ATOM 690 C C . ALA A 1 87 ? -7.549 -2.422 33.162 1.00 91.38 87 ALA A C 1
ATOM 692 O O . ALA A 1 87 ? -7.355 -1.462 32.420 1.00 91.38 87 ALA A O 1
ATOM 693 N N . ASN A 1 88 ? -6.783 -3.516 33.095 1.00 91.44 88 ASN A N 1
ATOM 694 C CA . ASN A 1 88 ? -5.701 -3.643 32.114 1.00 91.44 88 ASN A CA 1
ATOM 695 C C . ASN A 1 88 ? -6.231 -3.701 30.672 1.00 91.44 88 ASN A C 1
ATOM 697 O O . ASN A 1 88 ? -5.696 -3.020 29.803 1.00 91.44 88 ASN A O 1
ATOM 701 N N . LEU A 1 89 ? -7.299 -4.468 30.425 1.00 91.25 89 LEU A N 1
ATOM 702 C CA . LEU A 1 89 ? -7.931 -4.558 29.106 1.00 91.25 89 LEU A CA 1
ATOM 703 C C . LEU A 1 89 ? -8.500 -3.211 28.652 1.00 91.25 89 LEU A C 1
ATOM 705 O O . LEU A 1 89 ? -8.408 -2.888 27.475 1.00 91.25 89 LEU A O 1
ATOM 709 N N . GLU A 1 90 ? -9.056 -2.408 29.558 1.00 91.25 90 GLU A N 1
ATOM 710 C CA . GLU A 1 90 ? -9.535 -1.057 29.248 1.00 91.25 90 GLU A CA 1
ATOM 711 C C . GLU A 1 90 ? -8.395 -0.131 28.825 1.00 91.25 90 GLU A C 1
ATOM 713 O O . GLU A 1 90 ? -8.521 0.570 27.823 1.00 91.25 90 GLU A O 1
ATOM 718 N N . ILE A 1 91 ? -7.262 -0.182 29.532 1.00 93.75 91 ILE A N 1
ATOM 719 C CA . ILE A 1 91 ? -6.055 0.568 29.161 1.00 93.75 91 ILE A CA 1
ATOM 720 C C . ILE A 1 91 ? -5.543 0.125 27.784 1.00 93.75 91 ILE A C 1
ATOM 722 O O . ILE A 1 91 ? -5.164 0.963 26.967 1.00 93.75 91 ILE A O 1
ATOM 726 N N . ASP A 1 92 ? -5.523 -1.180 27.515 1.00 90.31 92 ASP A N 1
ATOM 727 C CA . ASP A 1 92 ? -5.053 -1.714 26.235 1.00 90.31 92 ASP A CA 1
ATOM 728 C C . ASP A 1 92 ? -6.001 -1.347 25.085 1.00 90.31 92 ASP A C 1
ATOM 730 O O . ASP A 1 92 ? -5.539 -0.957 24.014 1.00 90.31 92 ASP A O 1
ATOM 734 N N . ILE A 1 93 ? -7.319 -1.394 25.309 1.00 91.31 93 ILE A N 1
ATOM 735 C CA . ILE A 1 93 ? -8.326 -0.944 24.339 1.00 91.31 93 ILE A CA 1
ATOM 736 C C . ILE A 1 93 ? -8.129 0.536 24.012 1.00 91.31 93 ILE A C 1
ATOM 738 O O . ILE A 1 93 ? -8.185 0.902 22.837 1.00 91.31 93 ILE A O 1
ATOM 742 N N . GLU A 1 94 ? -7.899 1.380 25.019 1.00 92.81 94 GLU A N 1
ATOM 743 C CA . GLU A 1 94 ? -7.698 2.813 24.798 1.00 92.81 94 GLU A CA 1
ATOM 744 C C . GLU A 1 94 ? -6.430 3.073 23.983 1.00 92.81 94 GLU A C 1
ATOM 746 O O . GLU A 1 94 ? -6.492 3.723 22.942 1.00 92.81 94 GLU A O 1
ATOM 751 N N . LYS A 1 95 ? -5.310 2.437 24.345 1.00 91.94 95 LYS A N 1
ATOM 752 C CA . LYS A 1 95 ? -4.064 2.518 23.567 1.00 91.94 95 LYS A CA 1
ATOM 753 C C . LYS A 1 95 ? -4.238 2.040 22.128 1.00 91.94 95 LYS A C 1
ATOM 755 O O . LYS A 1 95 ? -3.678 2.626 21.206 1.00 91.94 95 LYS A O 1
ATOM 760 N N . LEU A 1 96 ? -4.977 0.952 21.908 1.00 90.56 96 LEU A N 1
ATOM 761 C CA . LEU A 1 96 ? -5.237 0.440 20.560 1.00 90.56 96 LEU A CA 1
ATOM 762 C C . LEU A 1 96 ? -6.077 1.422 19.733 1.00 90.56 96 LEU A C 1
ATOM 764 O O . LEU A 1 96 ? -5.823 1.574 18.538 1.00 90.56 96 LEU A O 1
ATOM 768 N N . LYS A 1 97 ? -7.043 2.110 20.352 1.00 90.00 97 LYS A N 1
ATOM 769 C CA . LYS A 1 97 ? -7.833 3.162 19.695 1.00 90.00 97 LYS A CA 1
ATOM 770 C C . LYS A 1 97 ? -6.996 4.398 19.380 1.00 90.00 97 LYS A C 1
ATOM 772 O O . LYS A 1 97 ? -7.079 4.885 18.257 1.00 90.00 97 LYS A O 1
ATOM 777 N N . GLU A 1 98 ? -6.177 4.861 20.322 1.00 91.88 98 GLU A N 1
ATOM 778 C CA . GLU A 1 98 ? -5.262 5.990 20.116 1.00 91.88 98 GLU A CA 1
ATOM 779 C C . GLU A 1 98 ? -4.300 5.705 18.958 1.00 91.88 98 GLU A C 1
ATOM 781 O O . GLU A 1 98 ? -4.269 6.455 17.984 1.00 91.88 98 GLU A O 1
ATOM 786 N N . ASN A 1 99 ? -3.611 4.558 18.988 1.00 89.12 99 ASN A N 1
ATOM 787 C CA . ASN A 1 99 ? -2.703 4.143 17.914 1.00 89.12 99 ASN A CA 1
ATOM 788 C C . ASN A 1 99 ? -3.413 4.056 16.554 1.00 89.12 99 ASN A C 1
ATOM 790 O O . ASN A 1 99 ? -2.844 4.407 15.521 1.00 89.12 99 ASN A O 1
ATOM 794 N N . ARG A 1 100 ? -4.668 3.588 16.534 1.00 87.00 100 ARG A N 1
ATOM 795 C CA . ARG A 1 100 ? -5.468 3.520 15.309 1.00 87.00 100 ARG A CA 1
ATOM 796 C C . ARG A 1 100 ? -5.781 4.910 14.757 1.00 87.00 100 ARG A C 1
ATOM 798 O O . ARG A 1 100 ? -5.711 5.089 13.542 1.00 87.00 100 ARG A O 1
ATOM 805 N N . GLU A 1 101 ? -6.158 5.865 15.603 1.00 87.56 101 GLU A N 1
ATOM 806 C CA . GLU A 1 101 ? -6.428 7.236 15.157 1.00 87.56 101 GLU A CA 1
ATOM 807 C C . GLU A 1 101 ? -5.145 7.946 14.707 1.00 87.56 101 GLU A C 1
ATOM 809 O O . GLU A 1 101 ? -5.178 8.648 13.698 1.00 87.56 101 GLU A O 1
ATOM 814 N N . GLU A 1 102 ? -4.003 7.702 15.358 1.00 88.38 102 GLU A N 1
ATOM 815 C CA . GLU A 1 102 ? -2.699 8.196 14.895 1.00 88.38 102 GLU A CA 1
ATOM 816 C C . GLU A 1 102 ? -2.352 7.671 13.494 1.00 88.38 102 GLU A C 1
ATOM 818 O O . GLU A 1 102 ? -2.075 8.455 12.584 1.00 88.38 102 GLU A O 1
ATOM 823 N N . GLU A 1 103 ? -2.433 6.354 13.285 1.00 83.56 103 GLU A N 1
ATOM 824 C CA . GLU A 1 103 ? -2.172 5.717 11.986 1.00 83.56 103 GLU A CA 1
ATOM 825 C C . GLU A 1 103 ? -3.168 6.183 10.913 1.00 83.56 103 GLU A C 1
ATOM 827 O O . GLU A 1 103 ? -2.813 6.376 9.747 1.00 83.56 103 GLU A O 1
ATOM 832 N N . LYS A 1 104 ? -4.433 6.404 11.282 1.00 84.56 104 LYS A N 1
ATOM 833 C CA . LYS A 1 104 ? -5.446 6.955 10.378 1.00 84.56 104 LYS A CA 1
ATOM 834 C C . LYS A 1 104 ? -5.114 8.392 9.984 1.00 84.56 104 LYS A C 1
ATOM 836 O O . LYS A 1 104 ? -5.152 8.702 8.797 1.00 84.56 104 LYS A O 1
ATOM 841 N N . LEU A 1 105 ? -4.748 9.248 10.936 1.00 84.62 105 LEU A N 1
ATOM 842 C CA . LEU A 1 105 ? -4.357 10.630 10.668 1.00 84.62 105 LEU A CA 1
ATOM 843 C C . LEU A 1 105 ? -3.096 10.691 9.797 1.00 84.62 105 LEU A C 1
ATOM 845 O O . LEU A 1 105 ? -3.006 11.514 8.883 1.00 84.62 105 LEU A O 1
ATOM 849 N N . GLU A 1 106 ? -2.126 9.810 10.044 1.00 84.88 106 GLU A N 1
ATOM 850 C CA . GLU A 1 106 ? -0.925 9.696 9.219 1.00 84.88 106 GLU A CA 1
ATOM 851 C C . GLU A 1 106 ? -1.284 9.292 7.782 1.00 84.88 106 GLU A C 1
ATOM 853 O O . GLU A 1 106 ? -0.842 9.947 6.834 1.00 84.88 106 GLU A O 1
ATOM 858 N N . ASN A 1 107 ? -2.152 8.290 7.612 1.00 79.69 107 ASN A N 1
ATOM 859 C CA . ASN A 1 107 ? -2.650 7.863 6.304 1.00 79.69 107 ASN A CA 1
ATOM 860 C C . ASN A 1 107 ? -3.454 8.961 5.596 1.00 79.69 107 ASN A C 1
ATOM 862 O O . ASN A 1 107 ? -3.240 9.197 4.410 1.00 79.69 107 ASN A O 1
ATOM 866 N N . GLU A 1 108 ? -4.330 9.678 6.299 1.00 76.88 108 GLU A N 1
ATOM 867 C CA . GLU A 1 108 ? -5.074 10.814 5.747 1.00 76.88 108 GLU A CA 1
ATOM 868 C C . GLU A 1 108 ? -4.135 11.943 5.309 1.00 76.88 108 GLU A C 1
ATOM 870 O O . GLU A 1 108 ? -4.325 12.535 4.248 1.00 76.88 108 GLU A O 1
ATOM 875 N N . ASN A 1 109 ? -3.087 12.234 6.082 1.00 79.44 109 ASN A N 1
ATOM 876 C CA . ASN A 1 109 ? -2.086 13.235 5.720 1.00 79.44 109 ASN A CA 1
ATOM 877 C C . ASN A 1 109 ? -1.256 12.809 4.502 1.00 79.44 109 ASN A C 1
ATOM 879 O O . ASN A 1 109 ? -0.962 13.637 3.636 1.00 79.44 109 ASN A O 1
ATOM 883 N N . GLN A 1 110 ? -0.885 11.530 4.404 1.00 74.94 110 GLN A N 1
ATOM 884 C CA . GLN A 1 110 ? -0.222 10.980 3.220 1.00 74.94 110 GLN A CA 1
ATOM 885 C C . GLN A 1 110 ? -1.148 11.017 1.995 1.00 74.94 110 GLN A C 1
ATOM 887 O O . GLN A 1 110 ? -0.730 11.466 0.926 1.00 74.94 110 GLN A O 1
ATOM 892 N N . ALA A 1 111 ? -2.420 10.650 2.164 1.00 70.12 111 ALA A N 1
ATOM 893 C CA . ALA A 1 111 ? -3.438 10.733 1.124 1.00 70.12 111 ALA A CA 1
ATOM 894 C C . ALA A 1 111 ? -3.646 12.177 0.653 1.00 70.12 111 ALA A C 1
ATOM 896 O O . ALA A 1 111 ? -3.635 12.413 -0.546 1.00 70.12 111 ALA A O 1
ATOM 897 N N . LYS A 1 112 ? -3.720 13.163 1.557 1.00 72.94 112 LYS A N 1
ATOM 898 C CA . LYS A 1 112 ? -3.804 14.596 1.209 1.00 72.94 112 LYS A CA 1
ATOM 899 C C . LYS A 1 112 ? -2.584 15.093 0.427 1.00 72.94 112 LYS A C 1
ATOM 901 O O . LYS A 1 112 ? -2.721 15.923 -0.467 1.00 72.94 112 LYS A O 1
ATOM 906 N N . LYS A 1 113 ? -1.378 14.594 0.728 1.00 71.62 113 LYS A N 1
ATOM 907 C CA . LYS A 1 113 ? -0.165 14.921 -0.049 1.00 71.62 113 LYS A CA 1
ATOM 908 C C . LYS A 1 113 ? -0.235 14.361 -1.473 1.00 71.62 113 LYS A C 1
ATOM 910 O O . LYS A 1 113 ? 0.134 15.063 -2.413 1.00 71.62 113 LYS A O 1
ATOM 915 N N . LEU A 1 114 ? -0.717 13.126 -1.626 1.00 65.38 114 LEU A N 1
ATOM 916 C CA . LEU A 1 114 ? -0.965 12.501 -2.930 1.00 65.38 114 LEU A CA 1
ATOM 917 C C . LEU A 1 114 ? -2.091 13.219 -3.690 1.00 65.38 114 LEU A C 1
ATOM 919 O O . LEU A 1 114 ? -1.962 13.470 -4.889 1.00 65.38 114 LEU A O 1
ATOM 923 N N . ASP A 1 115 ? -3.143 13.622 -2.978 1.00 70.25 115 ASP A N 1
ATOM 924 C CA . ASP A 1 115 ? -4.260 14.394 -3.514 1.00 70.25 115 ASP A CA 1
ATOM 925 C C . ASP A 1 115 ? -3.785 15.757 -4.020 1.00 70.25 115 ASP A C 1
ATOM 927 O O . ASP A 1 115 ? -4.183 16.175 -5.092 1.00 70.25 115 ASP A O 1
ATOM 931 N N . GLY A 1 116 ? -2.812 16.404 -3.370 1.00 74.88 116 GLY A N 1
ATOM 932 C CA . GLY A 1 116 ? -2.207 17.637 -3.882 1.00 74.88 116 GLY A CA 1
ATOM 933 C C . GLY A 1 116 ? -1.581 17.497 -5.279 1.00 74.88 116 GLY A C 1
ATOM 934 O O . GLY A 1 116 ? -1.712 18.406 -6.099 1.00 74.88 116 GLY A O 1
ATOM 935 N N . LEU A 1 117 ? -0.928 16.371 -5.591 1.00 74.44 117 LEU A N 1
ATOM 936 C CA . LEU A 1 117 ? -0.415 16.106 -6.943 1.00 74.44 117 LEU A CA 1
ATOM 937 C C . LEU A 1 117 ? -1.558 15.801 -7.915 1.00 74.44 117 LEU A C 1
ATOM 939 O O . LEU A 1 117 ? -1.598 16.368 -9.005 1.00 74.44 117 LEU A O 1
ATOM 943 N N . LEU A 1 118 ? -2.498 14.943 -7.516 1.00 72.19 118 LEU A N 1
ATOM 944 C CA . LEU A 1 118 ? -3.665 14.601 -8.328 1.00 72.19 118 LEU A CA 1
ATOM 945 C C . LEU A 1 118 ? -4.508 15.840 -8.649 1.00 72.19 118 LEU A C 1
ATOM 947 O O . LEU A 1 118 ? -4.981 16.008 -9.767 1.00 72.19 118 LEU A O 1
ATOM 951 N N . GLN A 1 119 ? -4.653 16.737 -7.687 1.00 72.06 119 GLN A N 1
ATOM 952 C CA . GLN A 1 119 ? -5.388 17.980 -7.805 1.00 72.06 119 GLN A CA 1
ATOM 953 C C . GLN A 1 119 ? -4.625 18.992 -8.652 1.00 72.06 119 GLN A C 1
ATOM 955 O O . GLN A 1 119 ? -5.245 19.673 -9.455 1.00 72.06 119 GLN A O 1
ATOM 960 N N . ARG A 1 120 ? -3.287 19.034 -8.590 1.00 74.44 120 ARG A N 1
ATOM 961 C CA . ARG A 1 120 ? -2.476 19.791 -9.564 1.00 74.44 120 ARG A CA 1
ATOM 962 C C . ARG A 1 120 ? -2.626 19.249 -10.983 1.00 74.44 120 ARG A C 1
ATOM 964 O O . ARG A 1 120 ? -2.683 20.049 -11.908 1.00 74.44 120 ARG A O 1
ATOM 971 N N . ILE A 1 121 ? -2.722 17.931 -11.160 1.00 72.50 121 ILE A N 1
ATOM 972 C CA . ILE A 1 121 ? -2.988 17.309 -12.466 1.00 72.50 121 ILE A CA 1
ATOM 973 C C . ILE A 1 121 ? -4.401 17.664 -12.946 1.00 72.50 121 ILE A C 1
ATOM 975 O O . ILE A 1 121 ? -4.550 18.098 -14.081 1.00 72.50 121 ILE A O 1
ATOM 979 N N . LYS A 1 122 ? -5.416 17.570 -12.079 1.00 72.94 122 LYS A N 1
ATOM 980 C CA . LYS A 1 122 ? -6.796 17.974 -12.395 1.00 72.94 122 LYS A CA 1
ATOM 981 C C . LYS A 1 122 ? -6.904 19.458 -12.736 1.00 72.94 122 LYS A C 1
ATOM 983 O O . LYS A 1 122 ? -7.546 19.801 -13.715 1.00 72.94 122 LYS A O 1
ATOM 988 N N . ILE A 1 123 ? -6.245 20.333 -11.976 1.00 74.69 123 ILE A N 1
ATOM 989 C CA . ILE A 1 123 ? -6.199 21.772 -12.263 1.00 74.69 123 ILE A CA 1
ATOM 990 C C . ILE A 1 123 ? -5.466 22.016 -13.582 1.00 74.69 123 ILE A C 1
ATOM 992 O O . ILE A 1 123 ? -5.927 22.808 -14.391 1.00 74.69 123 ILE A O 1
ATOM 996 N N . ALA A 1 124 ? -4.352 21.328 -13.846 1.00 70.69 124 ALA A N 1
ATOM 997 C CA . ALA A 1 124 ? -3.674 21.428 -15.135 1.00 70.69 124 ALA A CA 1
ATOM 998 C C . ALA A 1 124 ? -4.574 20.957 -16.293 1.00 70.69 124 ALA A C 1
ATOM 1000 O O . ALA A 1 124 ? -4.540 21.558 -17.361 1.00 70.69 124 ALA A O 1
ATOM 1001 N N . GLU A 1 125 ? -5.409 19.938 -16.083 1.00 75.31 125 GLU A N 1
ATOM 1002 C CA . GLU A 1 125 ? -6.402 19.460 -17.053 1.00 75.31 125 GLU A CA 1
ATOM 1003 C C . GLU A 1 125 ? -7.551 20.436 -17.273 1.00 75.31 125 GLU A C 1
ATOM 1005 O O . GLU A 1 125 ? -7.926 20.687 -18.419 1.00 75.31 125 GLU A O 1
ATOM 1010 N N . GLU A 1 126 ? -8.057 21.042 -16.207 1.00 75.25 126 GLU A N 1
ATOM 1011 C CA . GLU A 1 126 ? -9.108 22.052 -16.266 1.00 75.25 126 GLU A CA 1
ATOM 1012 C C . GLU A 1 126 ? -8.612 23.353 -16.918 1.00 75.25 126 GLU A C 1
ATOM 1014 O O . GLU A 1 126 ? -9.300 23.932 -17.755 1.00 75.25 126 GLU A O 1
ATOM 1019 N N . VAL A 1 127 ? -7.388 23.783 -16.595 1.00 77.06 127 VAL A N 1
ATOM 1020 C CA . VAL A 1 127 ? -6.785 25.030 -17.092 1.00 77.06 127 VAL A CA 1
ATOM 1021 C C . VAL A 1 127 ? -6.284 24.890 -18.528 1.00 77.06 127 VAL A C 1
ATOM 1023 O O . VAL A 1 127 ? -6.510 25.777 -19.349 1.00 77.06 127 VAL A O 1
ATOM 1026 N N . ALA A 1 128 ? -5.579 23.804 -18.849 1.00 77.56 128 ALA A N 1
ATOM 1027 C CA . ALA A 1 128 ? -5.023 23.603 -20.186 1.00 77.56 128 ALA A CA 1
ATOM 1028 C C . ALA A 1 128 ? -6.067 23.021 -21.158 1.00 77.56 128 ALA A C 1
ATOM 1030 O O . ALA A 1 128 ? -5.942 23.152 -22.375 1.00 77.56 128 ALA A O 1
ATOM 1031 N N . GLY A 1 129 ? -7.121 22.387 -20.645 1.00 80.44 129 GLY A N 1
ATOM 1032 C CA . GLY A 1 129 ? -8.097 21.677 -21.455 1.00 80.44 129 GLY A CA 1
ATOM 1033 C C . GLY A 1 129 ? -7.522 20.402 -22.082 1.00 80.44 129 GLY A C 1
ATOM 1034 O O . GLY A 1 129 ? -6.318 20.253 -22.320 1.00 80.44 129 GLY A O 1
ATOM 1035 N N . TRP A 1 130 ? -8.414 19.461 -22.405 1.00 79.94 130 TRP A N 1
ATOM 1036 C CA . TRP A 1 130 ? -8.027 18.116 -22.849 1.00 79.94 130 TRP A CA 1
ATOM 1037 C C . TRP A 1 130 ? -7.048 18.131 -24.041 1.00 79.94 130 TRP A C 1
ATOM 1039 O O . TRP A 1 130 ? -6.090 17.362 -24.073 1.00 79.94 130 TRP A O 1
ATOM 1049 N N . LYS A 1 131 ? -7.226 19.061 -24.992 1.00 84.12 131 LYS A N 1
ATOM 1050 C CA . LYS A 1 131 ? -6.398 19.166 -26.206 1.00 84.12 131 LYS A CA 1
ATOM 1051 C C . LYS A 1 131 ? -4.927 19.458 -25.902 1.00 84.12 131 LYS A C 1
ATOM 1053 O O . LYS A 1 131 ? -4.056 18.886 -26.552 1.00 84.12 131 LYS A O 1
ATOM 1058 N N . ILE A 1 132 ? -4.643 20.330 -24.933 1.00 85.25 132 ILE A N 1
ATOM 1059 C CA . ILE A 1 132 ? -3.268 20.741 -24.616 1.00 85.25 132 ILE A CA 1
ATOM 1060 C C . ILE A 1 132 ? -2.542 19.628 -23.858 1.00 85.25 132 ILE A C 1
ATOM 1062 O O . ILE A 1 132 ? -1.380 19.355 -24.149 1.00 85.25 132 ILE A O 1
ATOM 1066 N N . ILE A 1 133 ? -3.232 18.916 -22.960 1.00 85.62 133 ILE A N 1
ATOM 1067 C CA . ILE A 1 133 ? -2.672 17.724 -22.305 1.00 85.62 133 ILE A CA 1
ATOM 1068 C C . ILE A 1 133 ? -2.358 16.629 -23.322 1.00 85.62 133 ILE A C 1
ATOM 1070 O O . ILE A 1 133 ? -1.281 16.031 -23.273 1.00 85.62 133 ILE A O 1
ATOM 1074 N N . TRP A 1 134 ? -3.265 16.383 -24.268 1.00 86.44 134 TRP A N 1
ATOM 1075 C CA . TRP A 1 134 ? -3.017 15.427 -25.344 1.00 86.44 134 TRP A CA 1
ATOM 1076 C C . TRP A 1 134 ? -1.813 15.821 -26.195 1.00 86.44 134 TRP A C 1
ATOM 1078 O O . TRP A 1 134 ? -0.978 14.968 -26.491 1.00 86.44 134 TRP A O 1
ATOM 1088 N N . LEU A 1 135 ? -1.677 17.105 -26.529 1.00 91.06 135 LEU A N 1
ATOM 1089 C CA . LEU A 1 135 ? -0.519 17.613 -27.258 1.00 91.06 135 LEU A CA 1
ATOM 1090 C C . LEU A 1 135 ? 0.784 17.423 -26.466 1.00 91.06 135 LEU A C 1
ATOM 1092 O O . LEU A 1 135 ? 1.760 16.918 -27.014 1.00 91.06 135 LEU A O 1
ATOM 1096 N N . LEU A 1 136 ? 0.794 17.760 -25.174 1.00 87.69 136 LEU A N 1
ATOM 1097 C CA . LEU A 1 136 ? 1.961 17.584 -24.307 1.00 87.69 136 LEU A CA 1
ATOM 1098 C C . LEU A 1 136 ? 2.379 16.111 -24.212 1.00 87.69 136 LEU A C 1
ATOM 1100 O O . LEU A 1 136 ? 3.562 15.789 -24.310 1.00 87.69 136 LEU A O 1
ATOM 1104 N N . ARG A 1 137 ? 1.407 15.203 -24.080 1.00 89.06 137 ARG A N 1
ATOM 1105 C CA . ARG A 1 137 ? 1.658 13.759 -24.081 1.00 89.06 137 ARG A CA 1
ATOM 1106 C C . ARG A 1 137 ? 2.268 13.291 -25.401 1.00 89.06 137 ARG A C 1
ATOM 1108 O O . ARG A 1 137 ? 3.198 12.492 -25.376 1.00 89.06 137 ARG A O 1
ATOM 1115 N N . MET A 1 138 ? 1.783 13.793 -26.538 1.00 91.38 138 MET A N 1
ATOM 1116 C CA . MET A 1 138 ? 2.370 13.469 -27.842 1.00 91.38 138 MET A CA 1
ATOM 1117 C C . MET A 1 138 ? 3.807 13.977 -27.962 1.00 91.38 138 MET A C 1
ATOM 1119 O O . MET A 1 138 ? 4.660 13.247 -28.455 1.00 91.38 138 MET A O 1
ATOM 1123 N N . ILE A 1 139 ? 4.103 15.176 -27.454 1.00 93.19 139 ILE A N 1
ATOM 1124 C CA . ILE A 1 139 ? 5.475 15.702 -27.419 1.00 93.19 139 ILE A CA 1
ATOM 1125 C C . ILE A 1 139 ? 6.380 14.780 -26.593 1.00 93.19 139 ILE A C 1
ATOM 1127 O O . ILE A 1 139 ? 7.458 14.421 -27.060 1.00 93.19 139 ILE A O 1
ATOM 1131 N N . LEU A 1 140 ? 5.928 14.338 -25.414 1.00 91.69 140 LEU A N 1
ATOM 1132 C CA . LEU A 1 140 ? 6.679 13.402 -24.569 1.00 91.69 140 LEU A CA 1
ATOM 1133 C C . LEU A 1 140 ? 6.935 12.055 -25.264 1.00 91.69 140 LEU A C 1
ATOM 1135 O O . LEU A 1 140 ? 8.033 11.515 -25.180 1.00 91.69 140 LEU A O 1
ATOM 1139 N N . ILE A 1 141 ? 5.951 11.530 -25.995 1.00 93.94 141 ILE A N 1
ATOM 1140 C CA . ILE A 1 141 ? 6.124 10.298 -26.776 1.00 93.94 141 ILE A CA 1
ATOM 1141 C C . ILE A 1 141 ? 7.160 10.502 -27.887 1.00 93.94 141 ILE A C 1
ATOM 1143 O O . ILE A 1 141 ? 8.005 9.633 -28.099 1.00 93.94 141 ILE A O 1
ATOM 1147 N N . VAL A 1 142 ? 7.127 11.637 -28.588 1.00 94.62 142 VAL A N 1
ATOM 1148 C CA . VAL A 1 142 ? 8.055 11.927 -29.692 1.00 94.62 142 VAL A CA 1
ATOM 1149 C C . VAL A 1 142 ? 9.493 12.093 -29.198 1.00 94.62 142 VAL A C 1
ATOM 1151 O O . VAL A 1 142 ? 10.396 11.544 -29.822 1.00 94.62 142 VAL A O 1
ATOM 1154 N N . ILE A 1 143 ? 9.731 12.794 -28.084 1.00 94.38 143 ILE A N 1
ATOM 1155 C CA . ILE A 1 143 ? 11.101 12.953 -27.558 1.00 94.38 143 ILE A CA 1
ATOM 1156 C C . ILE A 1 143 ? 11.688 11.626 -27.062 1.00 94.38 143 ILE A C 1
ATOM 1158 O O . ILE A 1 143 ? 12.884 11.400 -27.215 1.00 94.38 143 ILE A O 1
ATOM 1162 N N . GLU A 1 144 ? 10.850 10.743 -26.515 1.00 94.88 144 GLU A N 1
ATOM 1163 C CA . GLU A 1 144 ? 11.279 9.455 -25.963 1.00 94.88 144 GLU A CA 1
ATOM 1164 C C . GLU A 1 144 ? 11.513 8.414 -27.065 1.00 94.88 144 GLU A C 1
ATOM 1166 O O . GLU A 1 144 ? 12.502 7.684 -27.064 1.00 94.88 144 GLU A O 1
ATOM 1171 N N . THR A 1 145 ? 10.607 8.348 -28.044 1.00 93.94 145 THR A N 1
ATOM 1172 C CA . THR A 1 145 ? 10.694 7.375 -29.146 1.00 93.94 145 THR A CA 1
ATOM 1173 C C . THR A 1 145 ? 11.577 7.856 -30.295 1.00 93.94 145 THR A C 1
ATOM 1175 O O . THR A 1 145 ? 12.055 7.035 -31.078 1.00 93.94 145 THR A O 1
ATOM 1178 N N . GLY A 1 146 ? 11.855 9.160 -30.382 1.00 92.75 146 GLY A N 1
ATOM 1179 C CA . GLY A 1 146 ? 12.704 9.770 -31.407 1.00 92.75 146 GLY A CA 1
ATOM 1180 C C . GLY A 1 146 ? 14.066 9.081 -31.568 1.00 92.75 146 GLY A C 1
ATOM 1181 O O . GLY A 1 146 ? 14.406 8.696 -32.688 1.00 92.75 146 GLY A O 1
ATOM 1182 N N . PRO A 1 147 ? 14.826 8.828 -30.485 1.00 89.00 147 PRO A N 1
ATOM 1183 C CA . PRO A 1 147 ? 16.084 8.085 -30.556 1.00 89.00 147 PRO A CA 1
ATOM 1184 C C . PRO A 1 147 ? 15.943 6.655 -31.103 1.00 89.00 147 PRO A C 1
ATOM 1186 O O . PRO A 1 147 ? 16.832 6.182 -31.811 1.00 89.00 147 PRO A O 1
ATOM 1189 N N . ILE A 1 148 ? 14.832 5.965 -30.818 1.00 89.56 148 ILE A N 1
ATOM 1190 C CA . ILE A 1 148 ? 14.564 4.610 -31.331 1.00 89.56 148 ILE A CA 1
ATOM 1191 C C . ILE A 1 148 ? 14.317 4.669 -32.839 1.00 89.56 148 ILE A C 1
ATOM 1193 O O . ILE A 1 148 ? 14.931 3.913 -33.591 1.00 89.56 148 ILE A O 1
ATOM 1197 N N . PHE A 1 149 ? 13.483 5.609 -33.289 1.00 85.88 149 PHE A N 1
ATOM 1198 C CA . PHE A 1 149 ? 13.247 5.833 -34.714 1.00 85.88 149 PHE A CA 1
ATOM 1199 C C . PHE A 1 149 ? 14.526 6.228 -35.450 1.00 85.88 149 PHE A C 1
ATOM 1201 O O . PHE A 1 149 ? 14.785 5.692 -36.521 1.00 85.88 149 PHE A O 1
ATOM 1208 N N . PHE A 1 150 ? 15.369 7.086 -34.867 1.00 86.31 150 PHE A N 1
ATOM 1209 C CA . PHE A 1 150 ? 16.668 7.432 -35.448 1.00 86.31 150 PHE A CA 1
ATOM 1210 C C . PHE A 1 150 ? 17.553 6.192 -35.614 1.00 86.31 150 PHE A C 1
ATOM 1212 O O . PHE A 1 150 ? 18.133 5.980 -36.676 1.00 86.31 150 PHE A O 1
ATOM 1219 N N . LYS A 1 151 ? 17.595 5.322 -34.600 1.00 85.31 151 LYS A N 1
ATOM 1220 C CA . LYS A 1 151 ? 18.362 4.074 -34.657 1.00 85.31 151 LYS A CA 1
ATOM 1221 C C . LYS A 1 151 ? 17.848 3.111 -35.729 1.00 85.31 151 LYS A C 1
ATOM 1223 O O . LYS A 1 151 ? 18.651 2.418 -36.337 1.00 85.31 151 LYS A O 1
ATOM 1228 N N . MET A 1 152 ? 16.536 3.074 -35.959 1.00 86.69 152 MET A N 1
ATOM 1229 C CA . MET A 1 152 ? 15.919 2.243 -36.999 1.00 86.69 152 MET A CA 1
ATOM 1230 C C . MET A 1 152 ? 16.000 2.856 -38.405 1.00 86.69 152 MET A C 1
ATOM 1232 O O . MET A 1 152 ? 15.968 2.121 -39.386 1.00 86.69 152 MET A O 1
ATOM 1236 N N . MET A 1 153 ? 16.081 4.183 -38.516 1.00 86.38 153 MET A N 1
ATOM 1237 C CA . MET A 1 153 ? 16.159 4.894 -39.797 1.00 86.38 153 MET A CA 1
ATOM 1238 C C . MET A 1 153 ? 17.564 4.834 -40.406 1.00 86.38 153 MET A C 1
ATOM 1240 O O . MET A 1 153 ? 17.718 4.882 -41.626 1.00 86.38 153 MET A O 1
ATOM 1244 N N . VAL A 1 154 ? 18.598 4.736 -39.570 1.00 84.44 154 VAL A N 1
ATOM 1245 C CA . VAL A 1 154 ? 19.983 4.632 -40.030 1.00 84.44 154 VAL A CA 1
ATOM 1246 C C . VAL A 1 154 ? 20.242 3.217 -40.561 1.00 84.44 154 VAL A C 1
ATOM 1248 O O . VAL A 1 154 ? 20.362 2.268 -39.795 1.00 84.44 154 VAL A O 1
ATOM 1251 N N . ILE A 1 155 ? 20.345 3.096 -41.889 1.00 78.44 155 ILE A N 1
ATOM 1252 C CA . ILE A 1 155 ? 20.590 1.826 -42.603 1.00 78.44 155 ILE A CA 1
ATOM 1253 C C . ILE A 1 155 ? 22.004 1.289 -42.337 1.00 78.44 155 ILE A C 1
ATOM 1255 O O . ILE A 1 155 ? 22.196 0.079 -42.256 1.00 78.44 155 ILE A O 1
ATOM 1259 N N . LYS A 1 156 ? 22.991 2.186 -42.211 1.00 80.81 156 LYS A N 1
ATOM 1260 C CA . LYS A 1 156 ? 24.384 1.849 -41.902 1.00 80.81 156 LYS A CA 1
ATOM 1261 C C . LYS A 1 156 ? 24.940 2.779 -40.842 1.00 80.81 156 LYS A C 1
ATOM 1263 O O . LYS A 1 156 ? 24.919 4.003 -40.986 1.00 80.81 156 LYS A O 1
ATOM 1268 N N . SER A 1 157 ? 25.465 2.182 -39.791 1.00 80.06 157 SER A N 1
ATOM 1269 C CA . SER A 1 157 ? 26.246 2.845 -38.765 1.00 80.06 157 SER A CA 1
ATOM 1270 C C . SER A 1 157 ? 27.694 3.069 -39.235 1.00 80.06 157 SER A C 1
ATOM 1272 O O . SER A 1 157 ? 28.171 2.391 -40.146 1.00 80.06 157 SER A O 1
ATOM 1274 N N . PRO A 1 158 ? 28.448 3.986 -38.603 1.00 81.06 158 PRO A N 1
ATOM 1275 C CA . PRO A 1 158 ? 29.881 4.152 -38.867 1.00 81.06 158 PRO A CA 1
ATOM 1276 C C . PRO A 1 158 ? 30.701 2.860 -38.711 1.00 81.06 158 PRO A C 1
ATOM 1278 O O . PRO A 1 158 ? 31.719 2.698 -39.380 1.00 81.06 158 PRO A O 1
ATOM 1281 N N . TYR A 1 159 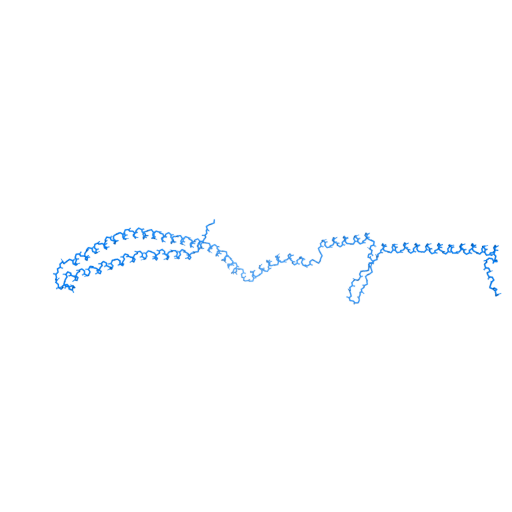? 30.255 1.934 -37.854 1.00 83.25 159 TYR A N 1
ATOM 1282 C CA . TYR A 1 159 ? 30.895 0.629 -37.683 1.00 83.25 159 TYR A CA 1
ATOM 1283 C C . TYR A 1 159 ? 30.708 -0.271 -38.905 1.00 83.25 159 TYR A C 1
ATOM 1285 O O . TYR A 1 159 ? 31.650 -0.964 -39.275 1.00 83.25 159 TYR A O 1
ATOM 1293 N N . ASP A 1 160 ? 29.554 -0.196 -39.571 1.00 84.19 160 ASP A N 1
ATOM 1294 C CA . ASP A 1 160 ? 29.286 -0.985 -40.777 1.00 84.19 160 ASP A CA 1
ATOM 1295 C C . ASP A 1 160 ? 30.215 -0.553 -41.924 1.00 84.19 160 ASP A C 1
ATOM 1297 O O . ASP A 1 160 ? 30.786 -1.393 -42.613 1.00 84.19 160 ASP A O 1
ATOM 1301 N N . TYR A 1 161 ? 30.470 0.754 -42.072 1.00 82.56 161 TYR A N 1
ATOM 1302 C CA . TYR A 1 161 ? 31.451 1.266 -43.042 1.00 82.56 161 TYR A CA 1
ATOM 1303 C C . TYR A 1 161 ? 32.885 0.834 -42.718 1.00 82.56 161 TYR A C 1
ATOM 1305 O O . TYR A 1 161 ? 33.667 0.532 -43.621 1.00 82.56 161 TYR A O 1
ATOM 1313 N N . LEU A 1 162 ? 33.248 0.803 -41.433 1.00 83.12 162 LEU A N 1
ATOM 1314 C CA . LEU A 1 162 ? 34.570 0.349 -41.010 1.00 83.12 162 LEU A CA 1
ATOM 1315 C C . LEU A 1 162 ? 34.759 -1.150 -41.282 1.00 83.12 162 LEU A C 1
ATOM 1317 O O . LEU A 1 162 ? 35.820 -1.562 -41.751 1.00 83.12 162 LEU A O 1
ATOM 1321 N N . GLU A 1 163 ? 33.730 -1.956 -41.015 1.00 85.69 163 GLU A N 1
ATOM 1322 C CA . GLU A 1 163 ? 33.727 -3.388 -41.306 1.00 85.69 163 GLU A CA 1
ATOM 1323 C C . GLU A 1 163 ? 33.824 -3.655 -42.815 1.00 85.69 163 GLU A C 1
ATOM 1325 O O . GLU A 1 163 ? 34.612 -4.504 -43.238 1.00 85.69 163 GLU A O 1
ATOM 1330 N N . GLU A 1 164 ? 33.068 -2.919 -43.634 1.00 81.94 164 GLU A N 1
ATOM 1331 C CA . GLU A 1 164 ? 33.144 -3.004 -45.096 1.00 81.94 164 GLU A CA 1
ATOM 1332 C C . GLU A 1 164 ? 34.549 -2.678 -45.604 1.00 81.94 164 GLU A C 1
ATOM 1334 O O . GLU A 1 164 ? 35.118 -3.456 -46.370 1.00 81.94 164 GLU A O 1
ATOM 1339 N N . ASN A 1 165 ? 35.154 -1.595 -45.113 1.00 80.00 165 ASN A N 1
ATOM 1340 C CA . ASN A 1 165 ? 36.510 -1.218 -45.498 1.00 80.00 165 ASN A CA 1
ATOM 1341 C C . ASN A 1 165 ? 37.540 -2.298 -45.122 1.00 80.00 165 ASN A C 1
ATOM 1343 O O . ASN A 1 165 ? 38.395 -2.649 -45.933 1.00 80.00 165 ASN A O 1
ATOM 1347 N N . LEU A 1 166 ? 37.434 -2.880 -43.922 1.00 83.31 166 LEU A N 1
ATOM 1348 C CA . LEU A 1 166 ? 38.323 -3.961 -43.491 1.00 83.31 166 LEU A CA 1
ATOM 1349 C C . LEU A 1 166 ? 38.163 -5.218 -44.362 1.00 83.31 166 LEU A C 1
ATOM 1351 O O . LEU A 1 166 ? 39.155 -5.855 -44.723 1.00 83.31 166 LEU A O 1
ATOM 1355 N N . LYS A 1 167 ? 36.926 -5.581 -44.725 1.00 83.31 167 LYS A N 1
ATOM 1356 C CA . LYS A 1 167 ? 36.652 -6.715 -45.623 1.00 83.31 167 LYS A CA 1
ATOM 1357 C C . LYS A 1 167 ? 37.265 -6.494 -47.002 1.00 83.31 167 LYS A C 1
ATOM 1359 O O . LYS A 1 167 ? 37.896 -7.412 -47.527 1.00 83.31 167 LYS A O 1
ATOM 1364 N N . GLU A 1 168 ? 37.106 -5.304 -47.574 1.00 77.25 168 GLU A N 1
ATOM 1365 C CA . GLU A 1 168 ? 37.699 -4.963 -48.871 1.00 77.25 168 GLU A CA 1
ATOM 1366 C C . GLU A 1 168 ? 39.235 -4.935 -48.809 1.00 77.25 168 GLU A C 1
ATOM 1368 O O . GLU A 1 168 ? 39.894 -5.463 -49.706 1.00 77.25 168 GLU A O 1
ATOM 1373 N N . GLU A 1 169 ? 39.827 -4.449 -47.714 1.00 76.44 169 GLU A N 1
ATOM 1374 C CA . GLU A 1 169 ? 41.278 -4.501 -47.507 1.00 76.44 169 GLU A CA 1
ATOM 1375 C C . GLU A 1 169 ? 41.804 -5.948 -47.475 1.00 76.44 169 GLU A C 1
ATOM 1377 O O . GLU A 1 169 ? 42.802 -6.274 -48.126 1.00 76.44 169 GLU A O 1
ATOM 1382 N N . ILE A 1 170 ? 41.124 -6.846 -46.754 1.00 80.19 170 ILE A N 1
ATOM 1383 C CA . ILE A 1 170 ? 41.496 -8.267 -46.675 1.00 80.19 170 ILE A CA 1
ATOM 1384 C C . ILE A 1 170 ? 41.380 -8.941 -48.050 1.00 80.19 170 ILE A C 1
ATOM 1386 O O . ILE A 1 170 ? 42.293 -9.671 -48.448 1.00 80.19 170 ILE A O 1
ATOM 1390 N N . LYS A 1 171 ? 40.301 -8.677 -48.800 1.00 76.12 171 LYS A N 1
ATOM 1391 C CA . LYS A 1 171 ? 40.110 -9.182 -50.171 1.00 76.12 171 LYS A CA 1
ATOM 1392 C C . LYS A 1 171 ? 41.238 -8.725 -51.095 1.00 76.12 171 LYS A C 1
ATOM 1394 O O . LYS A 1 171 ? 41.853 -9.558 -51.764 1.00 76.12 171 LYS A O 1
ATOM 1399 N N . ALA A 1 172 ? 41.573 -7.436 -51.064 1.00 70.12 172 ALA A N 1
ATOM 1400 C CA . ALA A 1 172 ? 42.662 -6.874 -51.854 1.00 70.12 172 ALA A CA 1
ATOM 1401 C C . ALA A 1 172 ? 44.016 -7.514 -51.497 1.00 70.12 172 ALA A C 1
ATOM 1403 O O . ALA A 1 172 ? 44.758 -7.922 -52.392 1.00 70.12 172 ALA A O 1
ATOM 1404 N N . ARG A 1 173 ? 44.318 -7.700 -50.199 1.00 71.50 173 ARG A N 1
ATOM 1405 C CA . ARG A 1 173 ? 45.533 -8.403 -49.730 1.00 71.50 173 ARG A CA 1
ATOM 1406 C C . ARG A 1 173 ? 45.583 -9.867 -50.175 1.00 71.50 173 ARG A C 1
ATOM 1408 O O . ARG A 1 173 ? 46.660 -10.378 -50.481 1.00 71.50 173 ARG A O 1
ATOM 1415 N N . ALA A 1 174 ? 44.436 -10.539 -50.245 1.00 75.31 174 ALA A N 1
ATOM 1416 C CA . ALA A 1 174 ? 44.323 -11.895 -50.782 1.00 75.31 174 ALA A CA 1
ATOM 1417 C C . ALA A 1 174 ? 44.447 -11.951 -52.321 1.00 75.31 174 ALA A C 1
ATOM 1419 O O . ALA A 1 174 ? 44.512 -13.040 -52.896 1.00 75.31 174 ALA A O 1
ATOM 1420 N N . GLY A 1 175 ? 44.519 -10.798 -52.996 1.00 67.38 175 GLY A N 1
ATOM 1421 C CA . GLY A 1 175 ? 44.559 -10.688 -54.451 1.00 67.38 175 GLY A CA 1
ATOM 1422 C C . GLY A 1 175 ? 43.198 -10.919 -55.110 1.00 67.38 175 GLY A C 1
ATOM 1423 O O . GLY A 1 175 ? 43.155 -11.321 -56.269 1.00 67.38 175 GLY A O 1
ATOM 1424 N N . MET A 1 176 ? 42.100 -10.713 -54.378 1.00 67.31 176 MET A N 1
ATOM 1425 C CA . MET A 1 176 ? 40.740 -10.632 -54.913 1.00 67.31 176 MET A CA 1
ATOM 1426 C C . MET A 1 176 ? 40.497 -9.160 -55.280 1.00 67.31 176 MET A C 1
ATOM 1428 O O . MET A 1 176 ? 40.394 -8.309 -54.401 1.00 67.31 176 MET A O 1
ATOM 1432 N N . ILE A 1 177 ? 40.455 -8.846 -56.572 1.00 64.69 177 ILE A N 1
ATOM 1433 C CA . ILE A 1 177 ? 40.175 -7.503 -57.084 1.00 64.69 177 ILE A CA 1
ATOM 1434 C C . ILE A 1 177 ? 38.767 -7.549 -57.674 1.00 64.69 177 ILE A C 1
ATOM 1436 O O . ILE A 1 177 ? 38.516 -8.279 -58.631 1.00 64.69 177 ILE A O 1
ATOM 1440 N N . ALA A 1 178 ? 37.825 -6.812 -57.091 1.00 61.09 178 ALA A N 1
ATOM 1441 C CA . ALA A 1 178 ? 36.502 -6.670 -57.688 1.00 61.09 178 ALA A CA 1
ATOM 1442 C C . ALA A 1 178 ? 36.636 -5.902 -59.010 1.00 61.09 178 ALA A C 1
ATOM 1444 O O . ALA A 1 178 ? 37.193 -4.802 -59.036 1.00 61.09 178 ALA A O 1
ATOM 1445 N N . LYS A 1 179 ? 36.148 -6.478 -60.111 1.00 60.31 179 LYS A N 1
ATOM 1446 C CA . LYS A 1 179 ? 36.027 -5.754 -61.373 1.00 60.31 179 LYS A CA 1
ATOM 1447 C C . LYS A 1 179 ? 34.606 -5.210 -61.384 1.00 60.31 179 LYS A C 1
ATOM 1449 O O . LYS A 1 179 ? 33.657 -5.961 -61.560 1.00 60.31 179 LYS A O 1
ATOM 1454 N N . SER A 1 180 ? 34.451 -3.921 -61.091 1.00 53.94 180 SER A N 1
ATOM 1455 C CA . SER A 1 180 ? 33.130 -3.291 -61.116 1.00 53.94 180 SER A CA 1
ATOM 1456 C C . SER A 1 180 ? 32.725 -3.049 -62.568 1.00 53.94 180 SER A C 1
ATOM 1458 O O . SER A 1 180 ? 32.959 -1.979 -63.125 1.00 53.94 180 SER A O 1
ATOM 1460 N N . GLU A 1 181 ? 32.180 -4.073 -63.211 1.00 51.47 181 GLU A N 1
ATOM 1461 C CA . GLU A 1 181 ? 31.275 -3.880 -64.334 1.00 51.47 181 GLU A CA 1
ATOM 1462 C C . GLU A 1 181 ? 29.872 -4.072 -63.766 1.00 51.47 181 GLU A C 1
ATOM 1464 O O . GLU A 1 181 ? 29.499 -5.170 -63.364 1.00 51.47 181 GLU A O 1
ATOM 1469 N N . VAL A 1 182 ? 29.116 -2.982 -63.648 1.00 54.75 182 VAL A N 1
ATOM 1470 C CA . VAL A 1 182 ? 27.722 -3.050 -63.211 1.00 54.75 182 VAL A CA 1
ATOM 1471 C C . VAL A 1 182 ? 26.918 -3.603 -64.381 1.00 54.75 182 VAL A C 1
ATOM 1473 O O . VAL A 1 182 ? 26.598 -2.873 -65.317 1.00 54.75 182 VAL A O 1
ATOM 1476 N N . HIS A 1 183 ? 26.618 -4.898 -64.353 1.00 57.31 183 HIS A N 1
ATOM 1477 C CA . HIS A 1 183 ? 25.616 -5.483 -65.238 1.00 57.31 183 HIS A CA 1
ATOM 1478 C C . HIS A 1 183 ? 24.282 -5.446 -64.491 1.00 57.31 183 HIS A C 1
ATOM 1480 O O . HIS A 1 183 ? 24.165 -5.977 -63.385 1.00 57.31 183 HIS A O 1
ATOM 1486 N N . LEU A 1 184 ? 23.301 -4.751 -65.065 1.00 53.66 184 LEU A N 1
ATOM 1487 C CA . LEU A 1 184 ? 21.921 -4.777 -64.588 1.00 53.66 184 LEU A CA 1
ATOM 1488 C C . LEU A 1 184 ? 21.295 -6.084 -65.084 1.00 53.66 184 LEU A C 1
ATOM 1490 O O . LEU A 1 184 ? 21.183 -6.279 -66.293 1.00 53.66 184 LEU A O 1
ATOM 1494 N N . ASP A 1 185 ? 20.912 -6.970 -64.168 1.00 58.09 185 ASP A N 1
ATOM 1495 C CA . ASP A 1 185 ? 20.081 -8.134 -64.502 1.00 58.09 185 ASP A CA 1
ATOM 1496 C C . ASP A 1 185 ? 18.645 -7.686 -64.862 1.00 58.09 185 ASP A C 1
ATOM 1498 O O . ASP A 1 185 ? 18.259 -6.559 -64.532 1.00 58.09 185 ASP A O 1
ATOM 1502 N N . GLU A 1 186 ? 17.830 -8.539 -65.498 1.00 61.78 186 GLU A N 1
ATOM 1503 C CA . GLU A 1 186 ? 16.451 -8.196 -65.929 1.00 61.78 186 GLU A CA 1
ATOM 1504 C C . GLU A 1 186 ? 15.545 -7.714 -64.765 1.00 61.78 186 GLU A C 1
ATOM 1506 O O . GLU A 1 186 ? 14.586 -6.976 -64.992 1.00 61.78 186 GLU A O 1
ATOM 1511 N N . ASP A 1 187 ? 15.905 -8.038 -63.515 1.00 58.66 187 ASP A N 1
ATOM 1512 C CA . ASP A 1 187 ? 15.241 -7.619 -62.267 1.00 58.66 187 ASP A CA 1
ATOM 1513 C C . ASP A 1 187 ? 15.927 -6.440 -61.526 1.00 58.66 187 ASP A C 1
ATOM 1515 O O . ASP A 1 187 ? 15.561 -6.105 -60.395 1.00 58.66 187 ASP A O 1
ATOM 1519 N N . GLY A 1 188 ? 16.937 -5.792 -62.122 1.00 56.69 188 GLY A N 1
ATOM 1520 C CA . GLY A 1 188 ? 17.539 -4.554 -61.603 1.00 56.69 188 GLY A CA 1
ATOM 1521 C C . GLY A 1 188 ? 18.448 -4.701 -60.373 1.00 56.69 188 GLY A C 1
ATOM 1522 O O . GLY A 1 188 ? 18.614 -3.740 -59.620 1.00 56.69 188 GLY A O 1
ATOM 1523 N N . LYS A 1 189 ? 19.043 -5.880 -60.142 1.00 54.50 189 LYS A N 1
ATOM 1524 C CA . LYS A 1 189 ? 20.043 -6.095 -59.076 1.00 54.50 189 LYS A CA 1
ATOM 1525 C C . LYS A 1 189 ? 21.468 -5.918 -59.599 1.00 54.50 189 LYS A C 1
ATOM 1527 O O . LYS A 1 189 ? 21.806 -6.429 -60.661 1.00 54.50 189 LYS A O 1
ATOM 1532 N N . GLU A 1 190 ? 22.308 -5.241 -58.816 1.00 57.78 190 GLU A N 1
ATOM 1533 C CA . GLU A 1 190 ? 23.744 -5.107 -59.082 1.00 57.78 190 GLU A CA 1
ATOM 1534 C C . GLU A 1 190 ? 24.458 -6.441 -58.813 1.00 57.78 190 GLU A C 1
ATOM 1536 O O . GLU A 1 190 ? 24.535 -6.898 -57.669 1.00 57.78 190 GLU A O 1
ATOM 1541 N N . VAL A 1 191 ? 24.989 -7.077 -59.859 1.00 57.28 191 VAL A N 1
ATOM 1542 C CA . VAL A 1 191 ? 25.849 -8.261 -59.722 1.00 57.28 191 VAL A CA 1
ATOM 1543 C C . VAL A 1 191 ? 27.307 -7.807 -59.710 1.00 57.28 191 VAL A C 1
ATOM 1545 O O . VAL A 1 191 ? 27.793 -7.231 -60.678 1.00 57.28 191 VAL A O 1
ATOM 1548 N N . VAL A 1 192 ? 28.016 -8.058 -58.606 1.00 58.78 192 VAL A N 1
ATOM 1549 C CA . VAL A 1 192 ? 29.444 -7.728 -58.468 1.00 58.78 192 VAL A CA 1
ATOM 1550 C C . VAL A 1 192 ? 30.290 -8.945 -58.845 1.00 58.78 192 VAL A C 1
ATOM 1552 O O . VAL A 1 192 ? 30.278 -9.949 -58.129 1.00 58.78 192 VAL A O 1
ATOM 1555 N N . GLU A 1 193 ? 31.050 -8.862 -59.941 1.00 58.88 193 GLU A N 1
ATOM 1556 C CA . GLU A 1 193 ? 31.973 -9.923 -60.360 1.00 58.88 193 GLU A CA 1
ATOM 1557 C C . GLU A 1 193 ? 33.368 -9.744 -59.723 1.00 58.88 193 GLU A C 1
ATOM 1559 O O . GLU A 1 193 ? 34.032 -8.707 -59.840 1.00 58.88 193 GLU A O 1
ATOM 1564 N N . TYR A 1 194 ? 33.845 -10.778 -59.026 1.00 61.16 194 TYR A N 1
ATOM 1565 C CA . TYR A 1 194 ? 35.167 -10.778 -58.396 1.00 61.16 194 TYR A CA 1
ATOM 1566 C C . TYR A 1 194 ? 36.218 -11.400 -59.321 1.00 61.16 194 TYR A C 1
ATOM 1568 O O . TYR A 1 194 ? 36.100 -12.557 -59.715 1.00 61.16 194 TYR A O 1
ATOM 1576 N N . THR A 1 195 ? 37.303 -10.672 -59.608 1.00 57.50 195 THR A N 1
ATOM 1577 C CA . THR A 1 195 ? 38.478 -11.214 -60.307 1.00 57.50 195 THR A CA 1
ATOM 1578 C C . THR A 1 195 ? 39.561 -11.624 -59.307 1.00 57.50 195 THR A C 1
ATOM 1580 O O . THR A 1 195 ? 40.063 -10.821 -58.522 1.00 57.50 195 THR A O 1
ATOM 1583 N N . TYR A 1 196 ? 39.982 -12.887 -59.342 1.00 69.19 196 TYR A N 1
ATOM 1584 C CA . TYR A 1 196 ? 41.025 -13.414 -58.457 1.00 69.19 196 TYR A CA 1
ATOM 1585 C C . TYR A 1 196 ? 42.421 -13.294 -59.081 1.00 69.19 196 TYR A C 1
ATOM 1587 O O . TYR A 1 196 ? 42.935 -14.253 -59.656 1.00 69.19 196 TYR A O 1
ATOM 1595 N N . ALA A 1 197 ? 43.069 -12.137 -58.939 1.00 65.88 197 ALA A N 1
ATOM 1596 C CA . ALA A 1 197 ? 44.406 -11.873 -59.478 1.00 65.88 197 ALA A CA 1
ATOM 1597 C C . ALA A 1 197 ? 45.463 -12.883 -58.989 1.00 65.88 197 ALA A C 1
ATOM 1599 O O . ALA A 1 197 ? 46.259 -13.382 -59.784 1.00 65.88 197 ALA A O 1
ATOM 1600 N N . ARG A 1 198 ? 45.437 -13.266 -57.702 1.00 67.81 198 ARG A N 1
ATOM 1601 C CA . ARG A 1 198 ? 46.378 -14.272 -57.165 1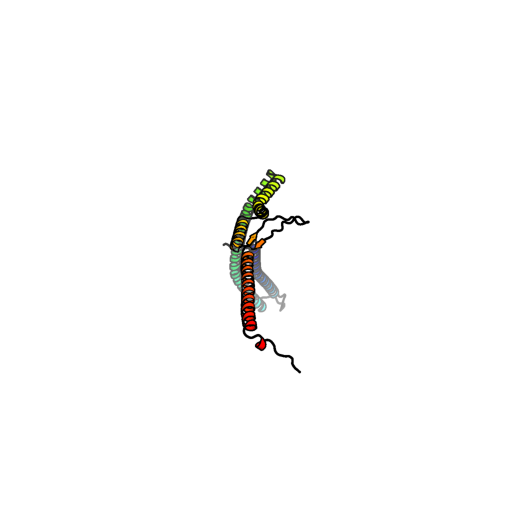.00 67.81 198 ARG A CA 1
ATOM 1602 C C . ARG A 1 198 ? 46.148 -15.663 -57.759 1.00 67.81 198 ARG A C 1
ATOM 1604 O O . ARG A 1 198 ? 47.107 -16.377 -58.039 1.00 67.81 198 ARG A O 1
ATOM 1611 N N . ALA A 1 199 ? 44.890 -16.050 -57.970 1.00 62.16 199 ALA A N 1
ATOM 1612 C CA . ALA A 1 199 ? 44.566 -17.327 -58.599 1.00 62.16 199 ALA A CA 1
ATOM 1613 C C . ALA A 1 199 ? 45.002 -17.342 -60.072 1.00 62.16 199 ALA A C 1
ATOM 1615 O O . ALA A 1 199 ? 45.611 -18.314 -60.512 1.00 62.16 199 ALA A O 1
ATOM 1616 N N . GLN A 1 200 ? 44.777 -16.247 -60.807 1.00 69.38 200 GLN A N 1
ATOM 1617 C CA . GLN A 1 200 ? 45.253 -16.092 -62.185 1.00 69.38 200 GLN A CA 1
ATOM 1618 C C . GLN A 1 200 ? 46.778 -16.148 -62.281 1.00 69.38 200 GLN A C 1
ATOM 1620 O O . GLN A 1 200 ? 47.297 -16.808 -63.176 1.00 69.38 200 GLN A O 1
ATOM 1625 N N . GLN A 1 201 ? 47.500 -15.524 -61.344 1.00 70.94 201 GLN A N 1
ATOM 1626 C CA . GLN A 1 201 ? 48.959 -15.617 -61.287 1.00 70.94 201 GLN A CA 1
ATOM 1627 C C . GLN A 1 201 ? 49.417 -17.072 -61.122 1.00 70.94 201 GLN A C 1
ATOM 1629 O O . GLN A 1 201 ? 50.219 -17.549 -61.915 1.00 70.94 201 GLN A O 1
ATOM 1634 N N . ILE A 1 202 ? 48.842 -17.808 -60.164 1.00 69.00 202 ILE A N 1
ATOM 1635 C CA . ILE A 1 202 ? 49.172 -19.224 -59.932 1.00 69.00 202 ILE A CA 1
ATOM 1636 C C . ILE A 1 202 ? 48.863 -20.085 -61.166 1.00 69.00 202 ILE A C 1
ATOM 1638 O O . ILE A 1 202 ? 49.641 -20.976 -61.507 1.00 69.00 202 ILE A O 1
ATOM 1642 N N . ILE A 1 203 ? 47.731 -19.846 -61.834 1.00 66.56 203 ILE A N 1
ATOM 1643 C CA . ILE A 1 203 ? 47.356 -20.559 -63.063 1.00 66.56 203 ILE A CA 1
ATOM 1644 C C . ILE A 1 203 ? 48.355 -20.255 -64.184 1.00 66.56 203 ILE A C 1
ATOM 1646 O O . ILE A 1 203 ? 48.827 -21.183 -64.834 1.00 66.56 203 ILE A O 1
ATOM 1650 N N . ASN A 1 204 ? 48.715 -18.986 -64.379 1.00 74.44 204 ASN A N 1
ATOM 1651 C CA . ASN A 1 204 ? 49.662 -18.562 -65.407 1.00 74.44 204 ASN A CA 1
ATOM 1652 C C . ASN A 1 204 ? 51.066 -19.136 -65.155 1.00 74.44 204 ASN A C 1
ATOM 1654 O O . ASN A 1 204 ? 51.703 -19.641 -66.074 1.00 74.44 204 ASN A O 1
ATOM 1658 N N . ASP A 1 205 ? 51.522 -19.145 -63.902 1.00 72.12 205 ASP A N 1
ATOM 1659 C CA . ASP A 1 205 ? 52.805 -19.741 -63.520 1.00 72.12 205 ASP A CA 1
ATOM 1660 C C . ASP A 1 205 ? 52.827 -21.253 -63.799 1.00 72.12 205 ASP A C 1
ATOM 1662 O O . ASP A 1 205 ? 53.806 -21.778 -64.332 1.00 72.12 205 ASP A O 1
ATOM 1666 N N . LYS A 1 206 ? 51.726 -21.963 -63.507 1.00 68.75 206 LYS A N 1
ATOM 1667 C CA . LYS A 1 206 ? 51.583 -23.388 -63.851 1.00 68.75 206 LYS A CA 1
ATOM 1668 C C . LYS A 1 206 ? 51.540 -23.628 -65.358 1.00 68.75 206 LYS A C 1
ATOM 1670 O O . LYS A 1 206 ? 52.119 -24.605 -65.822 1.00 68.75 206 LYS A O 1
ATOM 1675 N N . LEU A 1 207 ? 50.861 -22.766 -66.108 1.00 76.12 207 LEU A N 1
ATOM 1676 C CA . LEU A 1 207 ? 50.747 -22.881 -67.559 1.00 76.12 207 LEU A CA 1
ATOM 1677 C C . LEU A 1 207 ? 52.110 -22.668 -68.228 1.00 76.12 207 LEU A C 1
ATOM 1679 O O . LEU A 1 207 ? 52.535 -23.520 -68.999 1.00 76.12 207 LEU A O 1
ATOM 1683 N N . LYS A 1 208 ? 52.858 -21.638 -67.819 1.00 82.62 208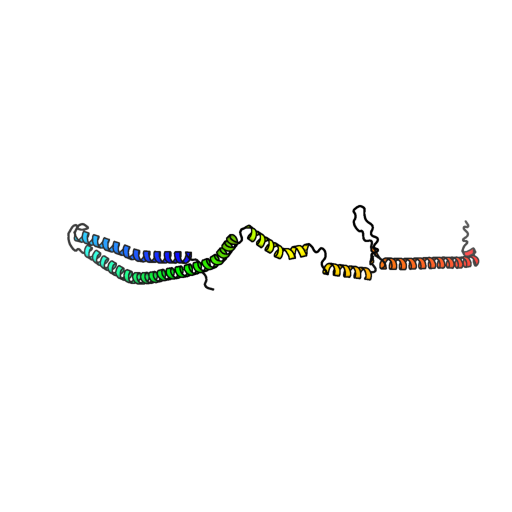 LYS A N 1
ATOM 1684 C CA . LYS A 1 208 ? 54.248 -21.418 -68.251 1.00 82.62 208 LYS A CA 1
ATOM 1685 C C . LYS A 1 208 ? 55.161 -22.595 -67.919 1.00 82.62 208 LYS A C 1
ATOM 1687 O O . LYS A 1 208 ? 56.020 -22.956 -68.718 1.00 82.62 208 LYS A O 1
ATOM 1692 N N . LEU A 1 209 ? 54.992 -23.206 -66.744 1.00 79.06 209 LEU A N 1
ATOM 1693 C CA . LEU A 1 209 ? 55.754 -24.399 -66.371 1.00 79.06 209 LEU A CA 1
ATOM 1694 C C . LEU A 1 209 ? 55.439 -25.583 -67.297 1.00 79.06 209 LEU A C 1
ATOM 1696 O O . LEU A 1 209 ? 56.355 -26.290 -67.708 1.00 79.06 209 LEU A O 1
ATOM 1700 N N . LEU A 1 210 ? 54.163 -25.798 -67.625 1.00 78.38 210 LEU A N 1
ATOM 1701 C CA . LEU A 1 210 ? 53.733 -26.851 -68.548 1.00 78.38 210 LEU A CA 1
ATOM 1702 C C . LEU A 1 210 ? 54.243 -26.610 -69.970 1.00 78.38 210 LEU A C 1
ATOM 1704 O O . LEU A 1 210 ? 54.736 -27.545 -70.596 1.00 78.38 210 LEU A O 1
ATOM 1708 N N . GLU A 1 211 ? 54.175 -25.372 -70.457 1.00 89.25 211 GLU A N 1
ATOM 1709 C CA . GLU A 1 211 ? 54.749 -24.979 -71.749 1.00 89.25 211 GLU A CA 1
ATOM 1710 C C . GLU A 1 211 ? 56.250 -25.279 -71.787 1.00 89.25 211 GLU A C 1
ATOM 1712 O O . GLU A 1 211 ? 56.709 -25.999 -72.670 1.00 89.25 211 GLU A O 1
ATOM 1717 N N . ALA A 1 212 ? 56.997 -24.858 -70.761 1.00 88.88 212 ALA A N 1
ATOM 1718 C CA . ALA A 1 212 ? 58.424 -25.148 -70.659 1.00 88.88 212 ALA A CA 1
ATOM 1719 C C . ALA A 1 212 ? 58.724 -26.660 -70.627 1.00 88.88 212 ALA A C 1
ATOM 1721 O O . ALA A 1 212 ? 59.691 -27.117 -71.237 1.00 88.88 212 ALA A O 1
ATOM 1722 N N . GLN A 1 213 ? 57.904 -27.462 -69.938 1.00 82.62 213 GLN A N 1
ATOM 1723 C CA . GLN A 1 213 ? 58.046 -28.923 -69.927 1.00 82.62 213 GLN A CA 1
ATOM 1724 C C . GLN A 1 213 ? 57.769 -29.546 -71.295 1.00 82.62 213 GLN A C 1
ATOM 1726 O O . GLN A 1 213 ? 58.475 -30.475 -71.696 1.00 82.62 213 GLN A O 1
ATOM 1731 N N . ASN A 1 214 ? 56.758 -29.055 -72.009 1.00 90.12 214 ASN A N 1
ATOM 1732 C CA . ASN A 1 214 ? 56.435 -29.527 -73.347 1.00 90.12 214 ASN A CA 1
ATOM 1733 C C . ASN A 1 214 ? 57.566 -29.198 -74.330 1.00 90.12 214 ASN A C 1
ATOM 1735 O O . ASN A 1 214 ? 58.013 -30.088 -75.051 1.00 90.12 214 ASN A O 1
ATOM 1739 N N . ASP A 1 215 ? 58.095 -27.976 -74.290 1.00 92.12 215 ASP A N 1
ATOM 1740 C CA . ASP A 1 215 ? 59.213 -27.548 -75.137 1.00 92.12 215 ASP A CA 1
ATOM 1741 C C . ASP A 1 215 ? 60.474 -28.381 -74.876 1.00 92.12 215 ASP A C 1
ATOM 1743 O O . ASP A 1 215 ? 61.105 -28.887 -75.807 1.00 92.12 215 ASP A O 1
ATOM 1747 N N . LEU A 1 216 ? 60.810 -28.609 -73.600 1.00 89.50 216 LEU A N 1
ATOM 1748 C CA . LEU A 1 216 ? 61.910 -29.497 -73.221 1.00 89.50 216 LEU A CA 1
ATOM 1749 C C . LEU A 1 216 ? 61.671 -30.933 -73.701 1.00 89.50 216 LEU A C 1
ATOM 1751 O O . LEU A 1 216 ? 62.600 -31.578 -74.185 1.00 89.50 216 LEU A O 1
ATOM 1755 N N . SER A 1 217 ? 60.438 -31.431 -73.606 1.00 85.62 217 SER A N 1
ATOM 1756 C CA . SER A 1 217 ? 60.082 -32.776 -74.071 1.00 85.62 217 SER A CA 1
ATOM 1757 C C . SER A 1 217 ? 60.225 -32.906 -75.587 1.00 85.62 217 SER A C 1
ATOM 1759 O O . SER A 1 217 ? 60.813 -33.881 -76.056 1.00 85.62 217 SER A O 1
ATOM 1761 N N . GLN A 1 218 ? 59.763 -31.916 -76.356 1.00 91.69 218 GLN A N 1
ATOM 1762 C CA . GLN A 1 218 ? 59.950 -31.866 -77.809 1.00 91.69 218 GLN A CA 1
ATOM 1763 C C . GLN A 1 218 ? 61.437 -31.867 -78.168 1.00 91.69 218 GLN A C 1
ATOM 1765 O O . GLN A 1 218 ? 61.876 -32.687 -78.975 1.00 91.69 218 GLN A O 1
ATOM 1770 N N . TYR A 1 219 ? 62.234 -31.035 -77.497 1.00 92.06 219 TYR A N 1
ATOM 1771 C CA . TYR A 1 219 ? 63.677 -30.981 -77.709 1.00 92.06 219 TYR A CA 1
ATOM 1772 C C . TYR A 1 219 ? 64.375 -32.315 -77.386 1.00 92.06 219 TYR A C 1
ATOM 1774 O O . TYR A 1 219 ? 65.232 -32.773 -78.146 1.00 92.06 219 TYR A O 1
ATOM 1782 N N . ILE A 1 220 ? 63.990 -32.983 -76.291 1.00 86.75 220 ILE A N 1
ATOM 1783 C CA . ILE A 1 220 ? 64.500 -34.318 -75.935 1.00 86.75 220 ILE A CA 1
ATOM 1784 C C . ILE A 1 220 ? 64.143 -35.336 -77.023 1.00 86.75 220 ILE A C 1
ATOM 1786 O O . ILE A 1 220 ? 65.015 -36.101 -77.441 1.00 86.75 220 ILE A O 1
ATOM 1790 N N . ILE A 1 221 ? 62.897 -35.339 -77.508 1.00 89.31 221 ILE A N 1
ATOM 1791 C CA . ILE A 1 221 ? 62.444 -36.244 -78.574 1.00 89.31 221 ILE A CA 1
ATOM 1792 C C . ILE A 1 221 ? 63.224 -35.987 -79.866 1.00 89.31 221 ILE A C 1
ATOM 1794 O O . ILE A 1 221 ? 63.657 -36.939 -80.515 1.00 89.31 221 ILE A O 1
ATOM 1798 N N . GLU A 1 222 ? 63.443 -34.729 -80.245 1.00 92.12 222 GLU A N 1
ATOM 1799 C CA . GLU A 1 222 ? 64.236 -34.380 -81.426 1.00 92.12 222 GLU A CA 1
ATOM 1800 C C . GLU A 1 222 ? 65.688 -34.837 -81.300 1.00 92.12 222 GLU A C 1
ATOM 1802 O O . GLU A 1 222 ? 66.223 -35.452 -82.226 1.00 92.12 222 GLU A O 1
ATOM 1807 N N . LYS A 1 223 ? 66.324 -34.603 -80.148 1.00 90.69 223 LYS A N 1
ATOM 1808 C CA . LYS A 1 223 ? 67.693 -35.066 -79.891 1.00 90.69 223 LYS A CA 1
ATOM 1809 C C . LYS A 1 223 ? 67.797 -36.584 -79.868 1.00 90.69 223 LYS A C 1
ATOM 1811 O O . LYS A 1 223 ? 68.751 -37.129 -80.424 1.00 90.69 223 LYS A O 1
ATOM 1816 N N . TRP A 1 224 ? 66.817 -37.270 -79.283 1.00 90.62 224 TRP A N 1
ATOM 1817 C CA . TRP A 1 224 ? 66.740 -38.726 -79.325 1.00 90.62 224 TRP A CA 1
ATOM 1818 C C . TRP A 1 224 ? 66.591 -39.227 -80.765 1.00 90.62 224 TRP A C 1
ATOM 1820 O O . TRP A 1 224 ? 67.376 -40.071 -81.182 1.00 90.62 224 TRP A O 1
ATOM 1830 N N . LYS A 1 225 ? 65.686 -38.640 -81.562 1.00 89.12 225 LYS A N 1
ATOM 1831 C CA . LYS A 1 225 ? 65.523 -38.963 -82.991 1.00 89.12 225 LYS A CA 1
ATOM 1832 C C . LYS A 1 225 ? 66.817 -38.758 -83.778 1.00 89.12 225 LYS A C 1
ATOM 1834 O O . LYS A 1 225 ? 67.149 -39.599 -84.602 1.00 89.12 225 LYS A O 1
ATOM 1839 N N . GLN A 1 226 ? 67.540 -37.661 -83.545 1.00 89.38 226 GLN A N 1
ATOM 1840 C CA . GLN A 1 226 ? 68.832 -37.404 -84.195 1.00 89.38 226 GLN A CA 1
ATOM 1841 C C . GLN A 1 226 ? 69.856 -38.484 -83.838 1.00 89.38 226 GLN A C 1
ATOM 1843 O O . GLN A 1 226 ? 70.471 -39.057 -84.730 1.00 89.38 226 GLN A O 1
ATOM 1848 N N . LYS A 1 227 ? 69.995 -38.803 -82.546 1.00 86.75 227 LYS A N 1
ATOM 1849 C CA . LYS A 1 227 ? 70.932 -39.828 -82.074 1.00 86.75 227 LYS A CA 1
ATOM 1850 C C . LYS A 1 227 ? 70.583 -41.218 -82.604 1.00 86.75 227 LYS A C 1
ATOM 1852 O O . LYS A 1 227 ? 71.478 -41.967 -82.974 1.00 86.75 227 LYS A O 1
ATOM 1857 N N . GLU A 1 228 ? 69.301 -41.565 -82.623 1.00 85.06 228 GLU A N 1
ATOM 1858 C CA . GLU A 1 228 ? 68.846 -42.870 -83.096 1.00 85.06 228 GLU A CA 1
ATOM 1859 C C . GLU A 1 228 ? 69.014 -42.999 -84.614 1.00 85.06 228 GLU A C 1
ATOM 1861 O O . GLU A 1 228 ? 69.476 -44.036 -85.071 1.00 85.06 228 GLU A O 1
ATOM 1866 N N . LYS A 1 229 ? 68.771 -41.927 -85.385 1.00 83.94 229 LYS A N 1
ATOM 1867 C CA . LYS A 1 229 ? 69.127 -41.882 -86.813 1.00 83.94 229 LYS A CA 1
ATOM 1868 C C . LYS A 1 229 ? 70.618 -42.125 -87.035 1.00 83.94 229 LYS A C 1
ATOM 1870 O O . LYS A 1 229 ? 70.953 -42.984 -87.833 1.00 83.94 229 LYS A O 1
ATOM 1875 N N . SER A 1 230 ? 71.498 -41.461 -86.281 1.00 81.31 230 SER A N 1
ATOM 1876 C CA . SER A 1 230 ? 72.945 -41.695 -86.401 1.00 81.31 230 SER A CA 1
ATOM 1877 C C . SER A 1 230 ? 73.342 -43.142 -86.091 1.00 81.31 230 SER A C 1
ATOM 1879 O O . SER A 1 230 ? 74.184 -43.692 -86.787 1.00 81.31 230 SER A O 1
ATOM 1881 N N . LYS A 1 231 ? 72.714 -43.796 -85.104 1.00 82.31 231 LYS A N 1
ATOM 1882 C CA . LYS A 1 231 ? 72.957 -45.228 -84.844 1.00 82.31 231 LYS A CA 1
ATOM 1883 C C . LYS A 1 231 ? 72.460 -46.131 -85.975 1.00 82.31 231 LYS A C 1
ATOM 1885 O O . LYS A 1 231 ? 73.126 -47.113 -86.287 1.00 82.31 231 LYS A O 1
ATOM 1890 N N . ILE A 1 232 ? 71.296 -45.821 -86.552 1.00 77.38 232 ILE A N 1
ATOM 1891 C CA . ILE A 1 232 ? 70.757 -46.548 -87.709 1.00 77.38 232 ILE A CA 1
ATOM 1892 C C . ILE A 1 232 ? 71.701 -46.385 -88.907 1.00 77.38 232 ILE A C 1
ATOM 1894 O O . ILE A 1 232 ? 71.969 -47.368 -89.585 1.00 77.38 232 ILE A O 1
ATOM 1898 N N . ASP A 1 233 ? 72.245 -45.186 -89.133 1.00 78.94 233 ASP A N 1
ATOM 1899 C CA . ASP A 1 233 ? 73.206 -44.919 -90.212 1.00 78.94 233 ASP A CA 1
ATOM 1900 C C . ASP A 1 233 ? 74.541 -45.667 -90.002 1.00 78.94 233 ASP A C 1
ATOM 1902 O O . ASP A 1 233 ? 75.144 -46.134 -90.967 1.00 78.94 233 ASP A O 1
ATOM 1906 N N . GLU A 1 234 ? 75.005 -45.804 -88.753 1.00 80.69 234 GLU A N 1
ATOM 1907 C CA . GLU A 1 234 ? 76.254 -46.502 -88.403 1.00 80.69 234 GLU A CA 1
ATOM 1908 C C . GLU A 1 234 ? 76.144 -48.036 -88.473 1.00 80.69 234 GLU A C 1
ATOM 1910 O O . GLU A 1 234 ? 77.127 -48.701 -88.803 1.00 80.69 234 GLU A O 1
ATOM 1915 N N . ASN A 1 235 ? 74.978 -48.615 -88.164 1.00 76.75 235 ASN A N 1
ATOM 1916 C CA . ASN A 1 235 ? 74.745 -50.060 -88.256 1.00 76.75 235 ASN A CA 1
ATOM 1917 C C . ASN A 1 235 ? 73.284 -50.389 -88.642 1.00 76.75 235 ASN A C 1
ATOM 1919 O O . ASN A 1 235 ? 72.481 -50.751 -87.773 1.00 76.75 235 ASN A O 1
ATOM 1923 N N . PRO A 1 236 ? 72.927 -50.295 -89.938 1.00 67.69 236 PRO A N 1
ATOM 1924 C CA . PRO A 1 236 ? 71.559 -50.519 -90.411 1.00 67.69 236 PRO A CA 1
ATOM 1925 C C . PRO A 1 236 ? 71.061 -51.953 -90.185 1.00 67.69 236 PRO A C 1
ATOM 1927 O O . PRO A 1 236 ? 69.879 -52.166 -89.914 1.00 67.69 236 PRO A O 1
ATOM 1930 N N . GLU A 1 237 ? 71.959 -52.940 -90.260 1.00 70.12 237 GLU A N 1
ATOM 1931 C CA . GLU A 1 237 ? 71.633 -54.369 -90.142 1.00 70.12 237 GLU A CA 1
ATOM 1932 C C . GLU A 1 237 ? 71.119 -54.739 -88.742 1.00 70.12 237 GLU A C 1
ATOM 1934 O O . GLU A 1 237 ? 70.271 -55.614 -88.614 1.00 70.12 237 GLU A O 1
ATOM 1939 N N . ALA A 1 238 ? 71.533 -54.020 -87.691 1.00 68.94 238 ALA A N 1
ATOM 1940 C CA . ALA A 1 238 ? 71.019 -54.226 -86.332 1.00 68.94 238 ALA A CA 1
ATOM 1941 C C . ALA A 1 238 ? 69.543 -53.808 -86.149 1.00 68.94 238 ALA A C 1
ATOM 1943 O O . ALA A 1 238 ? 68.912 -54.205 -85.169 1.00 68.94 238 ALA A O 1
ATOM 1944 N N . TYR A 1 239 ? 68.996 -53.002 -87.068 1.00 66.69 239 TYR A N 1
ATOM 1945 C CA . TYR A 1 239 ? 67.606 -52.523 -87.047 1.00 66.69 239 TYR A CA 1
ATOM 1946 C C . TYR A 1 239 ? 66.723 -53.209 -88.099 1.00 66.69 239 TYR A C 1
ATOM 1948 O O . TYR A 1 239 ? 65.496 -53.096 -88.042 1.00 66.69 239 TYR A O 1
ATOM 1956 N N . ILE A 1 240 ? 67.330 -53.943 -89.033 1.00 67.62 240 ILE A N 1
ATOM 1957 C CA . ILE A 1 240 ? 66.641 -54.795 -89.998 1.00 67.62 240 ILE A CA 1
ATOM 1958 C C . ILE A 1 240 ? 66.696 -56.222 -89.451 1.00 67.62 240 ILE A C 1
ATOM 1960 O O . ILE A 1 240 ? 67.572 -57.005 -89.800 1.00 67.62 240 ILE A O 1
ATOM 1964 N N . ASN A 1 241 ? 65.740 -56.583 -88.593 1.00 60.88 241 ASN A N 1
ATOM 1965 C CA . ASN A 1 241 ? 65.437 -58.000 -88.414 1.00 60.88 241 ASN A CA 1
ATOM 1966 C C . ASN A 1 241 ? 64.802 -58.485 -89.718 1.00 60.88 241 ASN A C 1
ATOM 1968 O O . ASN A 1 241 ? 63.670 -58.110 -90.039 1.00 60.88 241 ASN A O 1
ATOM 1972 N N . THR A 1 242 ? 65.540 -59.298 -90.468 1.00 48.72 242 THR A N 1
ATOM 1973 C CA . THR A 1 242 ? 64.984 -60.154 -91.509 1.00 48.72 242 THR A CA 1
ATOM 1974 C C . THR A 1 242 ? 63.818 -60.941 -90.913 1.00 48.72 242 THR A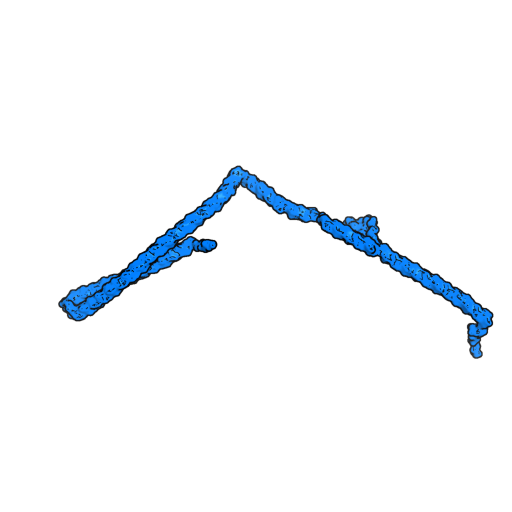 C 1
ATOM 1976 O O . THR A 1 242 ? 63.979 -61.786 -90.035 1.00 48.72 242 THR A O 1
ATOM 1979 N N . VAL A 1 243 ? 62.610 -60.628 -91.377 1.00 51.97 243 VAL A N 1
ATOM 1980 C CA . VAL A 1 243 ? 61.521 -61.599 -91.413 1.00 51.97 243 VAL A CA 1
ATOM 1981 C C . VAL A 1 243 ? 61.891 -62.543 -92.556 1.00 51.97 243 VAL A C 1
ATOM 1983 O O . VAL A 1 243 ? 61.553 -62.276 -93.705 1.00 51.97 243 VAL A O 1
ATOM 1986 N N . GLU A 1 244 ? 62.679 -63.572 -92.252 1.00 45.31 244 GLU A N 1
ATOM 1987 C CA . GLU A 1 244 ? 62.851 -64.748 -93.109 1.00 45.31 244 GLU A CA 1
ATOM 1988 C C . GLU A 1 244 ? 62.133 -65.935 -92.453 1.00 45.31 244 GLU A C 1
ATOM 1990 O O . GLU A 1 244 ? 62.317 -66.206 -91.262 1.00 45.31 244 GLU A O 1
ATOM 1995 N N . GLU A 1 245 ? 61.262 -66.561 -93.251 1.00 35.81 245 GLU A N 1
ATOM 1996 C CA . GLU A 1 245 ? 60.795 -67.947 -93.116 1.00 35.81 245 GLU A CA 1
ATOM 1997 C C . GLU A 1 245 ? 61.958 -68.944 -93.203 1.00 35.81 245 GLU A C 1
ATOM 1999 O O . GLU A 1 245 ? 62.909 -68.683 -93.976 1.00 35.81 245 GLU A O 1
#

Foldseek 3Di:
DPPQDPLVVLVVVLVVLVVVLVVLVVVLVVLVVVLVVLVVVLVCVCCLVDDPSDHHCDPVSVVSVVVSVVSVVVSVVSCVVSVVVNVVSVVVSVVSVVVSVVSVVVVVVVVVVVVVVVVVVVVCCVVCPPVNVVVVVVVVVCVVCVVVVVVVVPPDDPVNVVVVVVVVVVCVVQQWDWDPPQDQDPPGDGDIDIDRRVVVVVVVVVVVVVVVVVVVVVVVVVVVVVVVVVVCVVPVVVVDDDPDD

Radius of gyration: 61.18 Å; chains: 1; bounding box: 120×93×154 Å

pLDDT: mean 80.09, std 12.43, range [35.81, 94.88]

Secondary structure (DSSP, 8-state):
------HHHHHHHHHHHHHHHHHHHHHHHHHHHHHHHHHHHHHHHHTTSSTTS--S--HHHHHHHHHHHHHHHHHHHHHHHHHHHHHHHHHHHHHHHHHHHHHHHHHHHHHHHHHHHHHHHHHHHHHHHHHHHHHHHHHHHHHHHHHHHHHHH-SS-HHHHHHHHHHHHHHHHTTEEEEEEEEEPTT--EEEEEEEHHHHHHHHHHHHHHHHHHHHHHHHHHHHHHHHHHHHHH-GGGT------

Sequence (245 aa):
MKKYLPIQKFADDVKDATANKEKLENEILELDKLIKEQNIKLQEEVAGRVGSGKDGYGPAAKQIEAYIAKLEQTKKELDTRNQKKIANLEIDIEKLKENREEEKLENENQAKKLDGLLQRIKIAEEVAGWKIIWLLRMILIVIETGPIFFKMMVIKSPYDYLEENLKEEIKARAGMIAKSEVHLDEDGKEVVEYTYARAQQIINDKLKLLEAQNDLSQYIIEKWKQKEKSKIDENPEAYINTVEE